Protein AF-A0A937NC87-F1 (afdb_monomer_lite)

Secondary structure (DSSP, 8-state):
-------------------------------------------PPEEEEB--TTSS-BTT-GGGB--SSSSS------TTEEEEE--S-TT---EEEE-SSEEEESEEEEEEEEEESSSEEEE-S-EEEEEEEEESSEEESSS-EEEEEEEEEE-BTTB-EEEESSSEEEE-TT-EEEE-SSS-EEEES-EEEEPPPBTTBPPPEEEE-SSSEEEEETT-EEEESSEEEE--SS-EEEE-SSSSPPEEEESSEE-

Foldseek 3Di:
DDDDDDDDDDDDDDDDDDDDDDPPDPPPPPPPPPPPPPPPPPPDAFAKEFPCQVVDQELPPQRRIDPRPPPPGRDRAAQRHAYEYDPPDLVDADEREDAAEEHHHAEYEAAHEYECQAHEYEYAAEYEHQHYEQEQYEYEYAYAYEHEAEYEAAYDVPGHREYYYQYEYEDDQQHEYEAAEEEEHEYENYEYEQACHDDPRHTYEYEHPYQYEYEYYAAYEYEYLHEYEHPDPRYYYDHPPDHDDYDYYYNYHYD

Structure (mmCIF, N/CA/C/O backbone):
data_AF-A0A937NC87-F1
#
_entry.id   AF-A0A937NC87-F1
#
loop_
_atom_site.group_PDB
_atom_site.id
_atom_site.type_symbol
_atom_site.label_atom_id
_atom_site.label_alt_id
_atom_site.label_comp_id
_atom_site.label_asym_id
_atom_site.label_entity_id
_atom_site.label_seq_id
_atom_site.pdbx_PDB_ins_code
_atom_site.Cartn_x
_atom_site.Cartn_y
_atom_site.Cartn_z
_atom_site.occupancy
_atom_site.B_iso_or_equiv
_atom_site.auth_seq_id
_atom_site.auth_comp_id
_atom_site.auth_asym_id
_atom_site.auth_atom_id
_atom_site.pdbx_PDB_model_num
ATOM 1 N N . MET A 1 1 ? 54.678 -9.476 -102.655 1.00 37.75 1 MET A N 1
ATOM 2 C CA . MET A 1 1 ? 55.782 -10.090 -101.889 1.00 37.75 1 MET A CA 1
ATOM 3 C C . MET A 1 1 ? 55.176 -10.814 -100.701 1.00 37.75 1 MET A C 1
ATOM 5 O O . MET A 1 1 ? 54.472 -10.148 -99.963 1.00 37.75 1 MET A O 1
ATOM 9 N N . SER A 1 2 ? 55.424 -12.130 -100.612 1.00 34.78 2 SER A N 1
ATOM 10 C CA . SER A 1 2 ? 55.320 -13.052 -99.455 1.00 34.78 2 SER A CA 1
ATOM 11 C C . SER A 1 2 ? 54.071 -13.032 -98.555 1.00 34.78 2 SER A C 1
ATOM 13 O O . SER A 1 2 ? 53.656 -11.988 -98.094 1.00 34.78 2 SER A O 1
ATOM 15 N N . ALA A 1 3 ? 53.468 -14.143 -98.131 1.00 33.56 3 ALA A N 1
ATOM 16 C CA . ALA A 1 3 ? 53.626 -15.570 -98.401 1.00 33.56 3 ALA A CA 1
ATOM 17 C C . ALA A 1 3 ? 52.353 -16.285 -97.876 1.00 33.56 3 ALA A C 1
ATOM 19 O O . ALA A 1 3 ? 51.752 -15.859 -96.894 1.00 33.56 3 ALA A O 1
ATOM 20 N N . MET A 1 4 ? 51.956 -17.353 -98.573 1.00 34.47 4 MET A N 1
ATOM 21 C CA . MET A 1 4 ? 50.936 -18.378 -98.244 1.00 34.47 4 MET A CA 1
ATOM 22 C C . MET A 1 4 ? 51.310 -19.182 -96.960 1.00 34.47 4 MET A C 1
ATOM 24 O O . MET A 1 4 ? 52.437 -18.964 -96.516 1.00 34.47 4 MET A O 1
ATOM 28 N N . PRO A 1 5 ? 50.531 -20.159 -96.393 1.00 45.41 5 PRO A N 1
ATOM 29 C CA . PRO A 1 5 ? 49.520 -21.034 -97.040 1.00 45.41 5 PRO A CA 1
ATOM 30 C C . PRO A 1 5 ? 48.300 -21.505 -96.173 1.00 45.41 5 PRO A C 1
ATOM 32 O O . PRO A 1 5 ? 48.280 -21.331 -94.965 1.00 45.41 5 PRO A O 1
ATOM 35 N N . ARG A 1 6 ? 4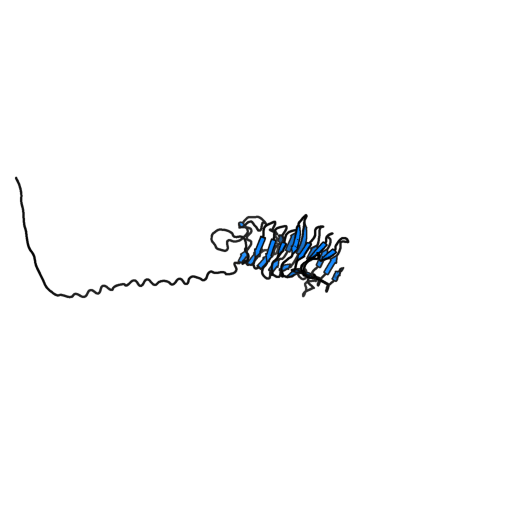7.167 -21.897 -96.801 1.00 33.62 6 ARG A N 1
ATOM 36 C CA . ARG A 1 6 ? 46.584 -23.274 -96.964 1.00 33.62 6 ARG A CA 1
ATOM 37 C C . ARG A 1 6 ? 46.133 -23.969 -95.650 1.00 33.62 6 ARG A C 1
ATOM 39 O O . ARG A 1 6 ? 46.779 -23.810 -94.636 1.00 33.62 6 ARG A O 1
ATOM 46 N N . LEU A 1 7 ? 45.094 -24.806 -95.562 1.00 32.84 7 LEU A N 1
ATOM 47 C CA . LEU A 1 7 ? 44.346 -25.612 -96.533 1.00 32.84 7 LEU A CA 1
ATOM 48 C C . LEU A 1 7 ? 42.994 -26.039 -95.897 1.00 32.84 7 LEU A C 1
ATOM 50 O O . LEU A 1 7 ? 42.922 -26.283 -94.696 1.00 32.84 7 LEU A O 1
ATOM 54 N N . ASN A 1 8 ? 41.965 -26.187 -96.736 1.00 32.19 8 ASN A N 1
ATOM 55 C CA . ASN A 1 8 ? 40.682 -26.875 -96.493 1.00 32.19 8 ASN A CA 1
ATOM 56 C C . ASN A 1 8 ? 40.914 -28.376 -96.119 1.00 32.19 8 ASN A C 1
ATOM 58 O O . ASN A 1 8 ? 42.025 -28.862 -96.285 1.00 32.19 8 ASN A O 1
ATOM 62 N N . HIS A 1 9 ? 39.985 -29.248 -95.703 1.00 32.12 9 HIS A N 1
ATOM 63 C CA . HIS A 1 9 ? 38.536 -29.368 -95.883 1.00 32.12 9 HIS A CA 1
ATOM 64 C C . HIS A 1 9 ? 38.040 -30.637 -95.121 1.00 32.12 9 HIS A C 1
ATOM 66 O O . HIS A 1 9 ? 38.792 -31.594 -94.977 1.00 32.12 9 HIS A O 1
ATOM 72 N N . TRP A 1 10 ? 36.737 -30.673 -94.807 1.00 32.31 10 TRP A N 1
ATOM 73 C CA . TRP A 1 10 ? 35.795 -31.813 -94.960 1.00 32.31 10 TRP A CA 1
ATOM 74 C C . TRP A 1 10 ? 35.739 -33.043 -94.009 1.00 32.31 10 TRP A C 1
ATOM 76 O O . TRP A 1 10 ? 36.429 -34.039 -94.172 1.00 32.31 10 TRP A O 1
ATOM 86 N N . LEU A 1 11 ? 34.732 -32.982 -93.121 1.00 33.03 11 LEU A N 1
ATOM 87 C CA . LEU A 1 11 ? 33.551 -33.864 -92.933 1.00 33.03 11 LEU A CA 1
ATOM 88 C C . LEU A 1 11 ? 33.625 -35.402 -92.705 1.00 33.03 11 LEU A C 1
ATOM 90 O O . LEU A 1 11 ? 34.093 -36.188 -93.515 1.00 33.03 11 LEU A O 1
ATOM 94 N N . LYS A 1 12 ? 32.791 -35.766 -91.707 1.00 32.22 12 LYS A N 1
ATOM 95 C CA . LYS A 1 12 ? 31.810 -36.880 -91.624 1.00 32.22 12 LYS A CA 1
ATOM 96 C C . LYS A 1 12 ? 32.279 -38.297 -91.231 1.00 32.22 12 LYS A C 1
ATOM 98 O O . LYS A 1 12 ? 32.553 -39.145 -92.063 1.00 32.22 12 LYS A O 1
ATOM 103 N N . SER A 1 13 ? 31.939 -38.631 -89.980 1.00 34.09 13 SER A N 1
ATOM 104 C CA . SER A 1 13 ? 30.780 -39.481 -89.616 1.00 34.09 13 SER A CA 1
ATOM 105 C C . SER A 1 13 ? 31.040 -40.791 -88.852 1.00 34.09 13 SER A C 1
ATOM 107 O O . SER A 1 13 ? 31.841 -41.628 -89.229 1.00 34.09 13 SER A O 1
ATOM 109 N N . ARG A 1 14 ? 30.187 -40.949 -87.827 1.00 35.22 14 ARG A N 1
ATOM 110 C CA . ARG A 1 14 ? 29.471 -42.152 -87.358 1.00 35.22 14 ARG A CA 1
ATOM 111 C C . ARG A 1 14 ? 30.239 -43.383 -86.830 1.00 35.22 14 ARG A C 1
ATOM 113 O O . ARG A 1 14 ? 30.785 -44.176 -87.577 1.00 35.22 14 ARG A O 1
ATOM 120 N N . ARG A 1 15 ? 29.876 -43.655 -85.564 1.00 34.25 15 ARG A N 1
ATOM 121 C CA . ARG A 1 15 ? 29.433 -44.929 -84.945 1.00 34.25 15 ARG A CA 1
ATOM 122 C C . ARG A 1 15 ? 30.429 -45.709 -84.066 1.00 34.25 15 ARG A C 1
ATOM 124 O O . ARG A 1 15 ? 31.263 -46.460 -84.531 1.00 34.25 15 ARG A O 1
ATOM 131 N N . GLN A 1 16 ? 30.064 -45.675 -82.778 1.00 33.97 16 GLN A N 1
ATOM 132 C CA . GLN A 1 16 ? 29.765 -46.815 -81.898 1.00 33.97 16 GLN A CA 1
ATOM 133 C C . GLN A 1 16 ? 30.866 -47.439 -81.022 1.00 33.97 16 GLN A C 1
ATOM 135 O O . GLN A 1 16 ? 31.750 -48.145 -81.477 1.00 33.97 16 GLN A O 1
ATOM 140 N N . ARG A 1 17 ? 30.551 -47.347 -79.717 1.00 34.12 17 ARG A N 1
ATOM 141 C CA . ARG A 1 17 ? 30.770 -48.313 -78.628 1.00 34.12 17 ARG A CA 1
ATOM 142 C C . ARG A 1 17 ? 32.199 -48.433 -78.101 1.00 34.12 17 ARG A C 1
ATOM 144 O O . ARG A 1 17 ? 33.004 -49.182 -78.632 1.00 34.12 17 ARG A O 1
ATOM 151 N N . ARG A 1 18 ? 32.394 -47.898 -76.895 1.00 36.31 18 ARG A N 1
ATOM 152 C CA . ARG A 1 18 ? 32.729 -48.708 -75.714 1.00 36.31 18 ARG A CA 1
ATOM 153 C C . ARG A 1 18 ? 32.279 -47.963 -74.463 1.00 36.31 18 ARG A C 1
ATOM 155 O O . ARG A 1 18 ? 32.545 -46.780 -74.293 1.00 36.31 18 ARG A O 1
ATOM 162 N N . ALA A 1 19 ? 31.468 -48.659 -73.681 1.00 36.53 19 ALA A N 1
ATOM 163 C CA . ALA A 1 19 ? 30.960 -48.209 -72.407 1.00 36.53 19 ALA A CA 1
ATOM 164 C C . ALA A 1 19 ? 32.067 -48.391 -71.374 1.00 36.53 19 ALA A C 1
ATOM 166 O O . ALA A 1 19 ? 32.461 -49.528 -71.140 1.00 36.53 19 ALA A O 1
ATOM 167 N N . ASP A 1 20 ? 32.506 -47.307 -70.740 1.00 39.88 20 ASP A N 1
ATOM 168 C CA . ASP A 1 20 ? 33.245 -47.404 -69.490 1.00 39.88 20 ASP A CA 1
ATOM 169 C C . ASP A 1 20 ? 32.484 -46.690 -68.382 1.00 39.88 20 ASP A C 1
ATOM 171 O O . ASP A 1 20 ? 32.268 -45.478 -68.355 1.00 39.88 20 ASP A O 1
ATOM 175 N N . ARG A 1 21 ? 32.013 -47.545 -67.478 1.00 45.81 21 ARG A N 1
ATOM 176 C CA . ARG A 1 21 ? 31.351 -47.240 -66.224 1.00 45.81 21 ARG A CA 1
ATOM 177 C C . ARG A 1 21 ? 32.272 -46.372 -65.370 1.00 45.81 21 ARG A C 1
ATOM 179 O O . ARG A 1 21 ? 33.143 -46.888 -64.677 1.00 45.81 21 ARG A O 1
ATOM 186 N N . ARG A 1 22 ? 31.993 -45.074 -65.297 1.00 41.84 22 ARG A N 1
ATOM 187 C CA . ARG A 1 22 ? 32.378 -44.265 -64.138 1.00 41.84 22 ARG A CA 1
ATOM 188 C C . ARG A 1 22 ? 31.113 -43.722 -63.493 1.00 41.84 22 ARG A C 1
ATOM 190 O O . ARG A 1 22 ? 30.532 -42.740 -63.934 1.00 41.84 22 ARG A O 1
ATOM 197 N N . ARG A 1 23 ? 30.665 -44.441 -62.459 1.00 43.50 23 ARG A N 1
ATOM 198 C CA . ARG A 1 23 ? 29.645 -44.006 -61.499 1.00 43.50 23 ARG A CA 1
ATOM 199 C C . ARG A 1 23 ? 30.118 -42.702 -60.848 1.00 43.50 23 ARG A C 1
ATOM 201 O O . ARG A 1 23 ? 30.782 -42.740 -59.816 1.00 43.50 23 ARG A O 1
ATOM 208 N N . MET A 1 24 ? 29.777 -41.558 -61.429 1.00 37.50 24 MET A N 1
ATOM 209 C CA . MET A 1 24 ? 29.697 -40.315 -60.670 1.00 37.50 24 MET A CA 1
ATOM 210 C C . MET A 1 24 ? 28.367 -40.353 -59.930 1.00 37.50 24 MET A C 1
ATOM 212 O O . MET A 1 24 ? 27.297 -40.208 -60.513 1.00 37.50 24 MET A O 1
ATOM 216 N N . ARG A 1 25 ? 28.458 -40.684 -58.640 1.00 39.31 25 ARG A N 1
ATOM 217 C CA . ARG A 1 25 ? 27.371 -40.543 -57.677 1.00 39.31 25 ARG A CA 1
ATOM 218 C C . ARG A 1 25 ? 26.850 -39.110 -57.768 1.00 39.31 25 ARG A C 1
ATOM 220 O O . ARG A 1 25 ? 27.569 -38.184 -57.410 1.00 39.31 25 ARG A O 1
ATOM 227 N N . GLU A 1 26 ? 25.608 -38.953 -58.210 1.00 41.88 26 GLU A N 1
ATOM 228 C CA . GLU A 1 26 ? 24.805 -37.774 -57.907 1.00 41.88 26 GLU A CA 1
ATOM 229 C C . GLU A 1 26 ? 24.736 -37.638 -56.383 1.00 41.88 26 GLU A C 1
ATOM 231 O O . GLU A 1 26 ? 23.950 -38.306 -55.707 1.00 41.88 26 GLU A O 1
ATOM 236 N N . THR A 1 27 ? 25.566 -36.776 -55.810 1.00 41.34 27 THR A N 1
ATOM 237 C CA . THR A 1 27 ? 25.317 -36.232 -54.481 1.00 41.34 27 THR A CA 1
ATOM 238 C C . THR A 1 27 ? 24.174 -35.236 -54.615 1.00 41.34 27 THR A C 1
ATOM 240 O O . THR A 1 27 ? 24.363 -34.024 -54.678 1.00 41.34 27 THR A O 1
ATOM 243 N N . ARG A 1 28 ? 22.946 -35.765 -54.666 1.00 46.16 28 ARG A N 1
ATOM 244 C CA . ARG A 1 28 ? 21.745 -34.998 -54.339 1.00 46.16 28 ARG A CA 1
ATOM 245 C C . ARG A 1 28 ? 21.930 -34.491 -52.914 1.00 46.16 28 ARG A C 1
ATOM 247 O O . ARG A 1 28 ? 21.712 -35.230 -51.955 1.00 46.16 28 ARG A O 1
ATOM 254 N N . SER A 1 29 ? 22.375 -33.244 -52.786 1.00 45.91 29 SER A N 1
ATOM 255 C CA . SER A 1 29 ? 22.325 -32.502 -51.535 1.00 45.91 29 SER A CA 1
ATOM 256 C C . SER A 1 29 ? 20.857 -32.409 -51.134 1.00 45.91 29 SER A C 1
ATOM 258 O O . SER A 1 29 ? 20.100 -31.564 -51.612 1.00 45.91 29 SER A O 1
ATOM 260 N N . ARG A 1 30 ? 20.420 -33.354 -50.298 1.00 50.75 30 ARG A N 1
ATOM 261 C CA . ARG A 1 30 ? 19.215 -33.200 -49.498 1.00 50.75 30 ARG A CA 1
ATOM 262 C C . ARG A 1 30 ? 19.503 -32.012 -48.590 1.00 50.75 30 ARG A C 1
ATOM 264 O O . ARG A 1 30 ? 20.115 -32.192 -47.541 1.00 50.75 30 ARG A O 1
ATOM 271 N N . ARG A 1 31 ? 19.079 -30.808 -48.990 1.00 52.03 31 ARG A N 1
ATOM 272 C CA . ARG A 1 31 ? 18.846 -29.724 -48.034 1.00 52.03 31 ARG A CA 1
ATOM 273 C C . ARG A 1 31 ? 17.839 -30.283 -47.037 1.00 52.03 31 ARG A C 1
ATOM 275 O O . ARG A 1 31 ? 16.643 -30.319 -47.316 1.00 52.03 31 ARG A O 1
ATOM 282 N N . ARG A 1 32 ? 18.339 -30.812 -45.918 1.00 48.41 32 ARG A N 1
ATOM 283 C CA . ARG A 1 32 ? 17.535 -30.990 -44.718 1.00 48.41 32 ARG A CA 1
ATOM 284 C C . ARG A 1 32 ? 17.044 -29.586 -44.413 1.00 48.41 32 ARG A C 1
ATOM 286 O O . ARG A 1 32 ? 17.838 -28.736 -44.032 1.00 48.41 32 ARG A O 1
ATOM 293 N N . ARG A 1 33 ? 15.771 -29.320 -44.700 1.00 50.47 33 ARG A N 1
ATOM 294 C CA . ARG A 1 33 ? 15.086 -28.221 -44.041 1.00 50.47 33 ARG A CA 1
ATOM 295 C C . ARG A 1 33 ? 15.125 -28.618 -42.574 1.00 50.47 33 ARG A C 1
ATOM 297 O O . ARG A 1 33 ? 14.427 -29.548 -42.182 1.00 50.47 33 ARG A O 1
ATOM 304 N N . THR A 1 34 ? 16.044 -28.030 -41.819 1.00 46.69 34 THR A N 1
ATOM 305 C CA . THR A 1 34 ? 15.836 -27.857 -40.392 1.00 46.69 34 THR A CA 1
ATOM 306 C C . THR A 1 34 ? 14.508 -27.129 -40.307 1.00 46.69 34 THR A C 1
ATOM 308 O O . THR A 1 34 ? 14.401 -25.963 -40.679 1.00 46.69 34 THR A O 1
ATOM 311 N N . LEU A 1 35 ? 13.460 -27.878 -39.976 1.00 54.78 35 LEU A N 1
ATOM 312 C CA . LEU A 1 35 ? 12.305 -27.292 -39.333 1.00 54.78 35 LEU A CA 1
ATOM 313 C C . LEU A 1 35 ? 12.894 -26.725 -38.047 1.00 54.78 35 LEU A C 1
ATOM 315 O O . LEU A 1 35 ? 13.151 -27.465 -37.104 1.00 54.78 35 LEU A O 1
ATOM 319 N N . PHE A 1 36 ? 13.268 -25.449 -38.083 1.00 53.72 36 PHE A N 1
ATOM 320 C CA . PHE A 1 36 ? 13.190 -24.672 -36.870 1.00 53.72 36 PHE A CA 1
ATOM 321 C C . PHE A 1 36 ? 11.713 -24.757 -36.525 1.00 53.72 36 PHE A C 1
ATOM 323 O O . PHE A 1 36 ? 10.869 -24.252 -37.266 1.00 53.72 36 PHE A O 1
ATOM 330 N N . GLU A 1 37 ? 11.403 -25.545 -35.504 1.00 52.03 37 GLU A N 1
ATOM 331 C CA . GLU A 1 37 ? 10.212 -25.277 -34.724 1.00 52.03 37 GLU A CA 1
ATOM 332 C C . GLU A 1 37 ? 10.318 -23.786 -34.418 1.00 52.03 37 GLU A C 1
ATOM 334 O O . GLU A 1 37 ? 11.329 -23.329 -33.875 1.00 52.03 37 GLU A O 1
ATOM 339 N N . GLN A 1 38 ? 9.385 -23.005 -34.958 1.00 61.31 38 GLN A N 1
ATOM 340 C CA . GLN A 1 38 ? 9.210 -21.649 -34.486 1.00 61.31 38 GLN A CA 1
ATOM 341 C C . GLN A 1 38 ? 8.918 -21.854 -33.007 1.00 61.31 38 GLN A C 1
ATOM 343 O O . GLN A 1 38 ? 7.884 -22.433 -32.678 1.00 61.31 38 GLN A O 1
ATOM 348 N N . LEU A 1 39 ? 9.905 -21.545 -32.159 1.00 52.97 39 LEU A N 1
ATOM 349 C CA . LEU A 1 39 ? 9.690 -21.445 -30.725 1.00 52.97 39 LEU A CA 1
ATOM 350 C C . LEU A 1 39 ? 8.410 -20.630 -30.597 1.00 52.97 39 LEU A C 1
ATOM 352 O O . LEU A 1 39 ? 8.315 -19.562 -31.206 1.00 52.97 39 LEU A O 1
ATOM 356 N N . GLU A 1 40 ? 7.405 -21.205 -29.944 1.00 52.97 40 GLU A N 1
ATOM 357 C CA . GLU A 1 40 ? 6.193 -20.476 -29.594 1.00 52.97 40 GLU A CA 1
ATOM 358 C C . GLU A 1 40 ? 6.622 -19.113 -29.041 1.00 52.97 40 GLU A C 1
ATOM 360 O O . GLU A 1 40 ? 7.642 -19.046 -28.341 1.00 52.97 40 GLU A O 1
ATOM 365 N N . ASP A 1 41 ? 5.908 -18.038 -29.394 1.00 51.88 41 ASP A N 1
ATOM 366 C CA . ASP A 1 41 ? 6.133 -16.754 -28.733 1.00 51.88 41 ASP A CA 1
ATOM 367 C C . ASP A 1 41 ? 6.061 -17.030 -27.234 1.00 51.88 41 ASP A C 1
ATOM 369 O O . ASP A 1 41 ? 5.029 -17.454 -26.708 1.00 51.88 41 ASP A O 1
ATOM 373 N N . ARG A 1 42 ? 7.200 -16.889 -26.557 1.00 49.66 42 ARG A N 1
ATOM 374 C CA . ARG A 1 42 ? 7.267 -17.019 -25.112 1.00 49.66 42 ARG A CA 1
ATOM 375 C C . ARG A 1 42 ? 6.567 -15.797 -24.545 1.00 49.66 42 ARG A C 1
ATOM 377 O O . ARG A 1 42 ? 7.218 -14.820 -24.218 1.00 49.66 42 ARG A O 1
ATOM 384 N N . THR A 1 43 ? 5.254 -15.866 -24.381 1.00 55.47 43 THR A N 1
ATOM 385 C CA . THR A 1 43 ? 4.539 -15.012 -23.428 1.00 55.47 43 THR A CA 1
ATOM 386 C C . THR A 1 43 ? 4.710 -15.605 -22.026 1.00 55.47 43 THR A C 1
ATOM 388 O O . THR A 1 43 ? 3.731 -15.922 -21.352 1.00 55.47 43 THR A O 1
ATOM 391 N N . LEU A 1 44 ? 5.953 -15.902 -21.633 1.00 55.09 44 LEU A N 1
ATOM 392 C CA . LEU A 1 44 ? 6.245 -16.255 -20.248 1.00 55.09 44 LEU A CA 1
ATOM 393 C C . LEU A 1 44 ? 6.202 -14.955 -19.450 1.00 55.09 44 LEU A C 1
ATOM 395 O O . LEU A 1 44 ? 6.726 -13.953 -19.929 1.00 55.09 44 LEU A O 1
ATOM 399 N N . LEU A 1 45 ? 5.579 -14.991 -18.271 1.00 62.00 45 LEU A N 1
ATOM 400 C CA . LEU A 1 45 ? 5.691 -13.926 -17.277 1.00 62.00 45 LEU A CA 1
ATOM 401 C C . LEU A 1 45 ? 7.183 -13.621 -17.093 1.00 62.00 45 LEU A C 1
ATOM 403 O O . LEU A 1 45 ? 7.976 -14.525 -16.799 1.00 62.00 45 LEU A O 1
ATOM 407 N N . ALA A 1 46 ? 7.571 -12.387 -17.395 1.00 74.38 46 ALA A N 1
ATOM 408 C CA . ALA A 1 46 ? 8.931 -11.915 -17.227 1.00 74.38 46 ALA A CA 1
ATOM 409 C C . ALA A 1 46 ? 9.105 -11.512 -15.762 1.00 74.38 46 ALA A C 1
ATOM 411 O O . ALA A 1 46 ? 8.294 -10.765 -15.224 1.00 74.38 46 ALA A O 1
ATOM 412 N N . ILE A 1 47 ? 10.153 -12.023 -15.113 1.00 88.19 47 ILE A N 1
ATOM 413 C CA . ILE A 1 47 ? 10.546 -11.521 -13.797 1.00 88.19 47 ILE A CA 1
ATOM 414 C C . ILE A 1 47 ? 11.414 -10.290 -14.041 1.00 88.19 47 ILE A C 1
ATOM 416 O O . ILE A 1 47 ? 12.526 -10.424 -14.556 1.00 88.19 47 ILE A O 1
ATOM 420 N N . VAL A 1 48 ? 10.909 -9.118 -13.670 1.00 93.12 48 VAL A N 1
ATOM 421 C CA . VAL A 1 48 ? 11.637 -7.846 -13.712 1.00 93.12 48 VAL A CA 1
ATOM 422 C C . VAL A 1 48 ? 12.092 -7.541 -12.291 1.00 93.12 48 VAL A C 1
ATOM 424 O O . VAL A 1 48 ? 11.296 -7.620 -11.358 1.00 93.12 48 VAL A O 1
ATOM 427 N N . TRP A 1 49 ? 13.364 -7.208 -12.084 1.00 93.31 49 TRP A N 1
ATOM 428 C CA . TRP A 1 49 ? 13.854 -6.883 -10.746 1.00 93.31 49 TRP A CA 1
ATOM 429 C C . TRP A 1 49 ? 14.676 -5.604 -10.713 1.00 93.31 49 TRP A C 1
ATOM 431 O O . TRP A 1 49 ? 15.291 -5.216 -11.707 1.00 93.31 49 TRP A O 1
ATOM 441 N N . TRP A 1 50 ? 14.623 -4.941 -9.562 1.00 95.00 50 TRP A N 1
ATOM 442 C CA . TRP A 1 50 ? 15.304 -3.678 -9.314 1.00 95.00 50 TRP A CA 1
ATOM 443 C C . TRP A 1 50 ? 16.802 -3.891 -9.100 1.00 95.00 50 TRP A C 1
ATOM 445 O O . TRP A 1 50 ? 17.202 -4.512 -8.115 1.00 95.00 50 TRP A O 1
ATOM 455 N N . ASP A 1 51 ? 17.636 -3.328 -9.968 1.00 92.50 51 ASP A N 1
ATOM 456 C CA . ASP A 1 51 ? 19.096 -3.392 -9.858 1.00 92.50 51 ASP A CA 1
ATOM 457 C C . ASP A 1 51 ? 19.735 -2.066 -9.405 1.00 92.50 51 ASP A C 1
ATOM 459 O O . ASP A 1 51 ? 20.914 -2.028 -9.039 1.00 92.50 51 ASP A O 1
ATOM 463 N N . GLY A 1 52 ? 18.957 -0.977 -9.395 1.00 93.31 52 GLY A N 1
ATOM 464 C CA . GLY A 1 52 ? 19.414 0.354 -9.004 1.00 93.31 52 GLY A CA 1
ATOM 465 C C . GLY A 1 52 ? 20.505 0.938 -9.910 1.00 93.31 52 GLY A C 1
ATOM 466 O O . GLY A 1 52 ? 21.248 1.822 -9.466 1.00 93.31 52 GLY A O 1
ATOM 467 N N . GLY A 1 53 ? 20.637 0.465 -11.153 1.00 92.50 53 GLY A N 1
ATOM 468 C CA . GLY A 1 53 ? 21.696 0.859 -12.085 1.00 92.50 53 GLY A CA 1
ATOM 469 C C . GLY A 1 53 ? 21.739 2.360 -12.412 1.00 92.50 53 GLY A C 1
ATOM 470 O O . GLY A 1 53 ? 22.817 2.894 -12.700 1.00 92.50 53 GLY A O 1
ATOM 471 N N . ALA A 1 54 ? 20.622 3.086 -12.277 1.00 94.50 54 ALA A N 1
ATOM 472 C CA . ALA A 1 54 ? 20.577 4.537 -12.465 1.00 94.50 54 ALA A CA 1
ATOM 473 C C . ALA A 1 54 ? 21.147 5.312 -11.262 1.00 94.50 54 ALA A C 1
ATOM 475 O O . ALA A 1 54 ? 21.458 6.502 -11.379 1.00 94.50 54 ALA A O 1
ATOM 476 N N . GLY A 1 55 ? 21.285 4.668 -10.097 1.00 94.38 55 GLY A N 1
ATOM 477 C CA . GLY A 1 55 ? 21.695 5.311 -8.847 1.00 94.38 55 GLY A CA 1
ATOM 478 C C . GLY A 1 55 ? 20.652 6.287 -8.293 1.00 94.38 55 GLY A C 1
ATOM 479 O O . GLY A 1 55 ? 20.993 7.195 -7.530 1.00 94.38 55 GLY A O 1
ATOM 480 N N . THR A 1 56 ? 19.392 6.131 -8.698 1.00 96.25 56 THR A N 1
ATOM 481 C CA . THR A 1 56 ? 18.257 6.922 -8.220 1.00 96.25 56 THR A CA 1
ATOM 482 C C . THR A 1 56 ? 17.256 6.018 -7.505 1.00 96.25 56 THR A C 1
ATOM 484 O O . THR A 1 56 ? 17.375 4.800 -7.502 1.00 96.25 56 THR A O 1
ATOM 487 N N . SER A 1 57 ? 16.250 6.633 -6.893 1.00 96.88 57 SER A N 1
ATOM 488 C CA . SER A 1 57 ? 15.129 5.942 -6.250 1.00 96.88 57 SER A CA 1
ATOM 489 C C . SER A 1 57 ? 13.849 6.032 -7.087 1.00 96.88 57 SER A C 1
ATOM 491 O O . SER A 1 57 ? 12.761 5.953 -6.532 1.00 96.88 57 SER A O 1
ATOM 493 N N . ASN A 1 58 ? 13.931 6.346 -8.380 1.00 97.44 58 ASN A N 1
ATOM 494 C CA . ASN A 1 58 ? 12.758 6.646 -9.203 1.00 97.44 58 ASN A CA 1
ATOM 495 C C . ASN A 1 58 ? 12.305 5.406 -9.984 1.00 97.44 58 ASN A C 1
ATOM 497 O O . ASN A 1 58 ? 13.108 4.846 -10.727 1.00 97.44 58 ASN A O 1
ATOM 501 N N . TRP A 1 59 ? 11.032 5.014 -9.854 1.00 97.75 59 TRP A N 1
ATOM 502 C CA . TRP A 1 59 ? 10.457 3.893 -10.613 1.00 97.75 59 TRP A CA 1
ATOM 503 C C . TRP A 1 59 ? 10.572 4.113 -12.125 1.00 97.75 59 TRP A C 1
ATOM 505 O O . TRP A 1 59 ? 10.891 3.186 -12.857 1.00 97.75 59 TRP A O 1
ATOM 515 N N . ASP A 1 60 ? 10.347 5.346 -12.588 1.00 97.00 60 ASP A N 1
ATOM 516 C CA . ASP A 1 60 ? 10.344 5.702 -14.014 1.00 97.00 60 ASP A CA 1
ATOM 517 C C . ASP A 1 60 ? 11.745 5.733 -14.664 1.00 97.00 60 ASP A C 1
ATOM 519 O O . ASP A 1 60 ? 11.856 5.911 -15.880 1.00 97.00 60 ASP A O 1
ATOM 523 N N . ASP A 1 61 ? 12.821 5.581 -13.886 1.00 96.50 61 ASP A N 1
ATOM 524 C CA . ASP A 1 61 ? 14.173 5.514 -14.438 1.00 96.50 61 ASP A CA 1
ATOM 525 C C . ASP A 1 61 ? 14.451 4.073 -14.878 1.00 96.50 61 ASP A C 1
ATOM 527 O O . ASP A 1 61 ? 14.795 3.225 -14.060 1.00 96.50 61 ASP A O 1
ATOM 531 N N . ALA A 1 62 ? 14.312 3.812 -16.182 1.00 95.19 62 ALA A N 1
ATOM 532 C CA . ALA A 1 62 ? 14.437 2.471 -16.760 1.00 95.19 62 ALA A CA 1
ATOM 533 C C . ALA A 1 62 ? 15.725 1.74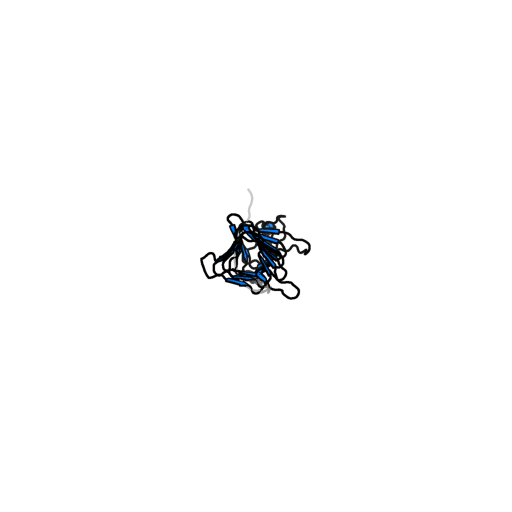4 -16.337 1.00 95.19 62 ALA A C 1
ATOM 535 O O . ALA A 1 62 ? 15.670 0.579 -15.986 1.00 95.19 62 ALA A O 1
ATOM 536 N N . ALA A 1 63 ? 16.846 2.465 -16.226 1.00 94.50 63 ALA A N 1
ATOM 537 C CA . ALA A 1 63 ? 18.135 1.914 -15.800 1.00 94.50 63 ALA A CA 1
ATOM 538 C C . ALA A 1 63 ? 18.208 1.452 -14.328 1.00 94.50 63 ALA A C 1
ATOM 540 O O . ALA A 1 63 ? 19.285 1.090 -13.875 1.00 94.50 63 ALA A O 1
ATOM 541 N N . ASN A 1 64 ? 17.125 1.538 -13.548 1.00 95.75 64 ASN A N 1
ATOM 542 C CA . ASN A 1 64 ? 17.019 0.881 -12.239 1.00 95.75 64 ASN A CA 1
ATOM 543 C C . ASN A 1 64 ? 16.429 -0.536 -12.320 1.00 95.75 64 ASN A C 1
ATOM 545 O O . ASN A 1 64 ? 16.291 -1.189 -11.283 1.00 95.75 64 ASN A O 1
ATOM 549 N N . TRP A 1 65 ? 16.029 -0.976 -13.508 1.00 94.69 65 TRP A N 1
ATOM 550 C CA . TRP A 1 65 ? 15.440 -2.279 -13.771 1.00 94.69 65 TRP A CA 1
ATOM 551 C C . TRP A 1 65 ? 16.365 -3.070 -14.673 1.00 94.69 65 TRP A C 1
ATOM 553 O O . TRP A 1 65 ? 17.063 -2.499 -15.502 1.00 94.69 65 TRP A O 1
ATOM 563 N N . ILE A 1 66 ? 16.349 -4.391 -14.543 1.00 91.06 66 ILE A N 1
ATOM 564 C CA . ILE A 1 66 ? 17.141 -5.212 -15.450 1.00 91.06 66 ILE A CA 1
ATOM 565 C C . ILE A 1 66 ? 16.626 -5.186 -16.890 1.00 91.06 66 ILE A C 1
ATOM 567 O O . ILE A 1 66 ? 15.425 -5.255 -17.142 1.00 91.06 66 ILE A O 1
ATOM 571 N N . ASP A 1 67 ? 17.560 -5.241 -17.833 1.00 86.12 67 ASP A N 1
ATOM 572 C CA . ASP A 1 67 ? 17.327 -5.724 -19.193 1.00 86.12 67 ASP A CA 1
ATOM 573 C C . ASP A 1 67 ? 16.864 -7.201 -19.170 1.00 86.12 67 ASP A C 1
ATOM 575 O O . ASP A 1 67 ? 17.651 -8.135 -18.953 1.00 86.12 67 ASP A O 1
ATOM 579 N N . VAL A 1 68 ? 15.557 -7.417 -19.353 1.00 82.00 68 VAL A N 1
ATOM 580 C CA . VAL A 1 68 ? 14.932 -8.749 -19.333 1.00 82.00 68 VAL A CA 1
ATOM 581 C C . VAL A 1 68 ? 15.033 -9.463 -20.684 1.00 82.00 68 VAL A C 1
ATOM 583 O O . VAL A 1 68 ? 15.089 -10.701 -20.720 1.00 82.00 68 VAL A O 1
ATOM 586 N N . ASP A 1 69 ? 15.040 -8.729 -21.798 1.00 78.62 69 ASP A N 1
ATOM 587 C CA . ASP A 1 69 ? 15.003 -9.308 -23.145 1.00 78.62 69 ASP A CA 1
ATOM 588 C C . ASP A 1 69 ? 16.403 -9.505 -23.766 1.00 78.62 69 ASP A C 1
ATOM 590 O O . ASP A 1 69 ? 16.567 -10.249 -24.746 1.00 78.62 69 ASP A O 1
ATOM 594 N N . GLY A 1 70 ? 17.428 -8.963 -23.109 1.00 75.94 70 GLY A N 1
ATOM 595 C CA . GLY A 1 70 ? 18.835 -9.059 -23.463 1.00 75.94 70 GLY A CA 1
ATOM 596 C C . GLY A 1 70 ? 19.203 -8.221 -24.684 1.00 75.94 70 GLY A C 1
ATOM 597 O O . GLY A 1 70 ? 20.199 -8.547 -25.351 1.00 75.94 70 GLY A O 1
ATOM 598 N N . ASP A 1 71 ? 18.398 -7.216 -25.036 1.00 80.50 71 ASP A N 1
ATOM 599 C CA . ASP A 1 71 ? 18.632 -6.342 -26.184 1.00 80.50 71 ASP A CA 1
ATOM 600 C C . ASP A 1 71 ? 19.661 -5.225 -25.902 1.00 80.50 71 ASP A C 1
ATOM 602 O O . ASP A 1 71 ? 20.171 -4.586 -26.837 1.00 80.50 71 ASP A O 1
ATOM 606 N N . GLY A 1 72 ? 20.069 -5.085 -24.638 1.00 78.06 72 GLY A N 1
ATOM 607 C CA . GLY A 1 72 ? 21.003 -4.085 -24.140 1.00 78.06 72 GLY A CA 1
ATOM 608 C C . GLY A 1 72 ? 20.340 -2.790 -23.670 1.00 78.06 72 GLY A C 1
ATOM 609 O O . GLY A 1 72 ? 21.063 -1.801 -23.491 1.00 78.06 72 GLY A O 1
ATOM 610 N N . LEU A 1 73 ? 19.016 -2.770 -23.518 1.00 81.81 73 LEU A N 1
ATOM 611 C CA . LEU A 1 73 ? 18.228 -1.680 -22.960 1.00 81.81 73 LEU A CA 1
ATOM 612 C C . LEU A 1 73 ? 17.480 -2.166 -21.717 1.00 81.81 73 LEU A C 1
ATOM 614 O O . LEU A 1 73 ? 16.862 -3.221 -21.704 1.00 81.81 73 LEU A O 1
ATOM 618 N N . ASP A 1 74 ? 17.529 -1.359 -20.665 1.00 84.75 74 ASP A N 1
ATOM 619 C CA . ASP A 1 74 ? 16.735 -1.606 -19.471 1.00 84.75 74 ASP A CA 1
ATOM 620 C C . ASP A 1 74 ? 15.279 -1.181 -19.722 1.00 84.75 74 ASP A C 1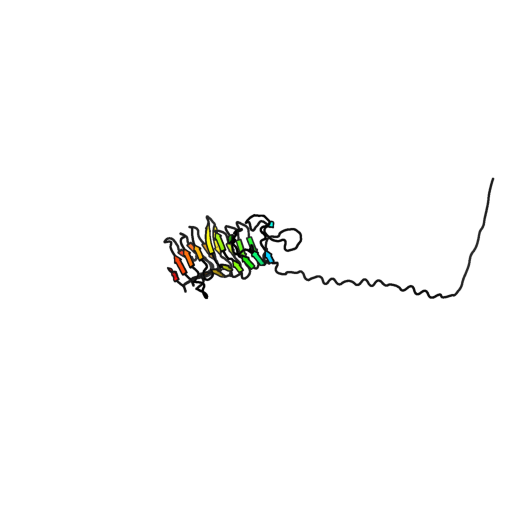
ATOM 622 O O . ASP A 1 74 ? 15.033 -0.097 -20.270 1.00 84.75 74 ASP A O 1
ATOM 626 N N . ASP A 1 75 ? 14.324 -2.015 -19.306 1.00 85.56 75 ASP A N 1
ATOM 627 C CA . ASP A 1 75 ? 12.892 -1.819 -19.542 1.00 85.56 75 ASP A CA 1
ATOM 628 C C . ASP A 1 75 ? 12.121 -1.584 -18.239 1.00 85.56 75 ASP A C 1
ATOM 630 O O . ASP A 1 75 ? 12.357 -2.213 -17.208 1.00 85.56 75 ASP A O 1
ATOM 634 N N . LEU A 1 76 ? 11.140 -0.679 -18.298 1.00 93.50 76 LEU A N 1
ATOM 635 C CA . LEU A 1 76 ? 10.204 -0.481 -17.193 1.00 93.50 76 LEU A CA 1
ATOM 636 C C . LEU A 1 76 ? 9.255 -1.682 -17.069 1.00 93.50 76 LEU A C 1
ATOM 638 O O . LEU A 1 76 ? 8.768 -2.159 -18.098 1.00 93.50 76 LEU A O 1
ATOM 642 N N . PRO A 1 77 ? 8.886 -2.091 -15.841 1.00 95.12 77 PRO A N 1
ATOM 643 C CA . PRO A 1 77 ? 7.863 -3.106 -15.646 1.00 95.12 77 PRO A CA 1
ATOM 644 C C . PRO A 1 77 ? 6.528 -2.744 -16.308 1.00 95.12 77 PRO A C 1
ATOM 646 O O . PRO A 1 77 ? 6.058 -1.602 -16.236 1.00 95.12 77 PRO A O 1
ATOM 649 N N . GLY A 1 78 ? 5.890 -3.745 -16.902 1.00 93.00 78 GLY A N 1
ATOM 650 C CA . GLY A 1 78 ? 4.568 -3.690 -17.503 1.00 93.00 78 GLY A CA 1
ATOM 651 C C . GLY A 1 78 ? 3.582 -4.700 -16.909 1.00 93.00 78 GLY A C 1
ATOM 652 O O . GLY A 1 78 ? 3.889 -5.509 -16.039 1.00 93.00 78 GLY A O 1
ATOM 653 N N . LEU A 1 79 ? 2.349 -4.665 -17.427 1.00 92.62 79 LEU A N 1
ATOM 654 C CA . LEU A 1 79 ? 1.178 -5.364 -16.866 1.00 92.62 79 LEU A CA 1
ATOM 655 C C . LEU A 1 79 ? 1.311 -6.891 -16.741 1.00 92.62 79 LEU A C 1
ATOM 657 O O . LEU A 1 79 ? 0.516 -7.502 -16.036 1.00 92.62 79 LEU A O 1
ATOM 661 N N . ASN A 1 80 ? 2.255 -7.505 -17.454 1.00 92.31 80 ASN A N 1
ATOM 662 C CA . ASN A 1 80 ? 2.466 -8.955 -17.447 1.00 92.31 80 ASN A CA 1
ATOM 663 C C . ASN A 1 80 ? 3.717 -9.364 -16.659 1.00 92.31 80 ASN A C 1
ATOM 665 O O . ASN A 1 80 ? 4.088 -10.536 -16.697 1.00 92.31 80 ASN A O 1
ATOM 669 N N . ASP A 1 81 ? 4.372 -8.415 -15.998 1.00 94.38 81 ASP A N 1
ATOM 670 C CA . ASP A 1 81 ? 5.654 -8.656 -15.358 1.00 94.38 81 ASP A CA 1
ATOM 671 C C . ASP A 1 81 ? 5.476 -8.942 -13.871 1.00 94.38 81 ASP A C 1
ATOM 673 O O . ASP A 1 81 ? 4.695 -8.286 -13.174 1.00 94.38 81 ASP A O 1
ATOM 677 N N . ASP A 1 82 ? 6.221 -9.933 -13.397 1.00 95.69 82 ASP A N 1
ATOM 678 C CA . ASP A 1 82 ? 6.381 -10.224 -11.981 1.00 95.69 82 ASP A CA 1
ATOM 679 C C . ASP A 1 82 ? 7.549 -9.386 -11.461 1.00 95.69 82 ASP A C 1
ATOM 681 O O . ASP A 1 82 ? 8.698 -9.588 -11.862 1.00 95.69 82 ASP A O 1
ATOM 685 N N . VAL A 1 83 ? 7.258 -8.413 -10.601 1.00 97.12 83 VAL A N 1
ATOM 686 C CA . VAL A 1 83 ? 8.242 -7.424 -10.158 1.00 97.12 83 VAL A CA 1
ATOM 687 C C . VAL A 1 83 ? 8.839 -7.806 -8.815 1.00 97.12 83 VAL A C 1
ATOM 689 O O . VAL A 1 83 ? 8.105 -8.039 -7.858 1.00 97.12 83 VAL A O 1
ATOM 692 N N . ILE A 1 84 ? 10.168 -7.796 -8.720 1.00 96.56 84 ILE A N 1
ATOM 693 C CA . ILE A 1 84 ? 10.903 -7.994 -7.466 1.00 96.56 84 ILE A CA 1
ATOM 694 C C . ILE A 1 84 ? 11.721 -6.742 -7.140 1.00 96.56 84 ILE A C 1
ATOM 696 O O . ILE A 1 84 ? 12.557 -6.303 -7.928 1.00 96.56 84 ILE A O 1
ATOM 700 N N . ILE A 1 85 ? 11.528 -6.180 -5.951 1.00 97.06 85 ILE A N 1
ATOM 701 C CA . ILE A 1 85 ? 12.336 -5.072 -5.427 1.00 97.06 85 ILE A CA 1
ATOM 702 C C . ILE A 1 85 ? 12.998 -5.563 -4.147 1.00 97.06 85 ILE A C 1
ATOM 704 O O . ILE A 1 85 ? 12.338 -5.692 -3.119 1.00 97.06 85 ILE A O 1
ATOM 708 N N . ASN A 1 86 ? 14.282 -5.897 -4.227 1.00 94.31 86 ASN A N 1
ATOM 709 C CA . ASN A 1 86 ? 15.029 -6.488 -3.121 1.00 94.31 86 ASN A CA 1
ATOM 710 C C . ASN A 1 86 ? 16.533 -6.285 -3.356 1.00 94.31 86 ASN A C 1
ATOM 712 O O . ASN A 1 86 ? 17.037 -6.710 -4.397 1.00 94.31 86 ASN A O 1
ATOM 716 N N . ASP A 1 87 ? 17.252 -5.670 -2.414 1.00 86.69 87 ASP A N 1
ATOM 717 C CA . ASP A 1 87 ? 18.717 -5.540 -2.503 1.00 86.69 87 ASP A CA 1
ATOM 718 C C . ASP A 1 87 ? 19.484 -6.812 -2.073 1.00 86.69 87 ASP A C 1
ATOM 720 O O . ASP A 1 87 ? 20.698 -6.924 -2.277 1.00 86.69 87 ASP A O 1
ATOM 724 N N . GLY A 1 88 ? 18.780 -7.800 -1.516 1.00 84.94 88 GLY A N 1
ATOM 725 C CA . GLY A 1 88 ? 19.325 -9.061 -1.024 1.00 84.94 88 GLY A CA 1
ATOM 726 C C . GLY A 1 88 ? 20.007 -8.973 0.347 1.00 84.94 88 GLY A C 1
ATOM 727 O O . GLY A 1 88 ? 20.529 -9.991 0.817 1.00 84.94 88 GLY A O 1
ATOM 728 N N . ASP A 1 89 ? 20.005 -7.810 1.003 1.00 85.69 89 ASP A N 1
ATOM 729 C CA . ASP A 1 89 ? 20.551 -7.583 2.340 1.00 85.69 89 ASP A CA 1
ATOM 730 C C . ASP A 1 89 ? 19.448 -7.163 3.318 1.00 85.69 89 ASP A C 1
ATOM 732 O O . ASP A 1 89 ? 19.052 -6.011 3.433 1.00 85.69 89 ASP A O 1
ATOM 736 N N . ALA A 1 90 ? 19.034 -8.117 4.152 1.00 80.81 90 ALA A N 1
ATOM 737 C CA . ALA A 1 90 ? 18.000 -7.918 5.167 1.00 80.81 90 ALA A CA 1
ATOM 738 C C . ALA A 1 90 ? 18.328 -6.858 6.249 1.00 80.8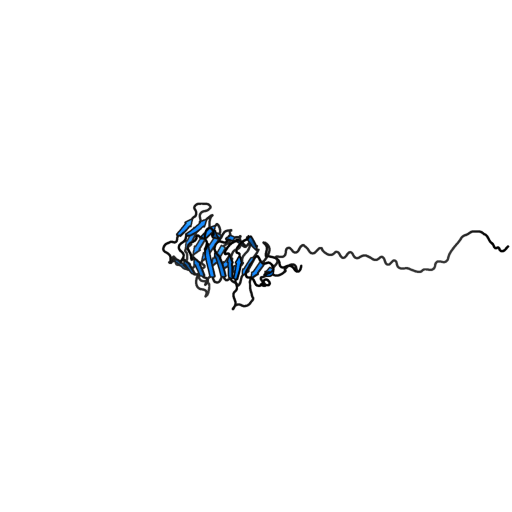1 90 ALA A C 1
ATOM 740 O O . ALA A 1 90 ? 17.528 -6.657 7.162 1.00 80.81 90 ALA A O 1
ATOM 741 N N . ASN A 1 91 ? 19.513 -6.237 6.224 1.00 82.81 91 ASN A N 1
ATOM 742 C CA . ASN A 1 91 ? 19.909 -5.181 7.161 1.00 82.81 91 ASN A CA 1
ATOM 743 C C . ASN A 1 91 ? 19.909 -3.784 6.536 1.00 82.81 91 ASN A C 1
ATOM 745 O O . ASN A 1 91 ? 20.147 -2.803 7.251 1.00 82.81 91 ASN A O 1
ATOM 749 N N . THR A 1 92 ? 19.683 -3.684 5.232 1.00 86.69 92 THR A N 1
ATOM 750 C CA . THR A 1 92 ? 19.519 -2.418 4.532 1.00 86.69 92 THR A CA 1
ATOM 751 C C . THR A 1 92 ? 18.078 -2.262 4.087 1.00 86.69 92 THR A C 1
ATOM 753 O O . THR A 1 92 ? 17.307 -3.210 4.039 1.00 86.69 92 THR A O 1
ATOM 756 N N . THR A 1 93 ? 17.683 -1.004 3.915 1.00 87.75 93 THR A N 1
ATOM 757 C CA . THR A 1 93 ? 16.414 -0.664 3.284 1.00 87.75 93 THR A CA 1
ATOM 758 C C . THR A 1 93 ? 16.657 0.498 2.342 1.00 87.75 93 THR A C 1
ATOM 760 O O . THR A 1 93 ? 17.439 1.410 2.655 1.00 87.75 93 THR A O 1
ATOM 763 N N . PHE A 1 94 ? 15.983 0.494 1.201 1.00 94.81 94 PHE A N 1
ATOM 764 C CA . PHE A 1 94 ? 15.908 1.654 0.322 1.00 94.81 94 PHE A CA 1
ATOM 765 C C . PHE A 1 94 ? 14.465 1.961 -0.071 1.00 94.81 94 PHE A C 1
ATOM 767 O O . PHE A 1 94 ? 13.523 1.247 0.267 1.00 94.81 94 PHE A O 1
ATOM 774 N N . THR A 1 95 ? 14.280 3.099 -0.736 1.00 97.38 95 THR A N 1
ATOM 775 C CA . THR A 1 95 ? 12.965 3.544 -1.193 1.00 97.38 95 THR A CA 1
ATOM 776 C C . THR A 1 95 ? 12.914 3.552 -2.711 1.00 97.38 95 THR A C 1
ATOM 778 O O . THR A 1 95 ? 13.807 4.114 -3.348 1.00 97.38 95 THR A O 1
ATOM 781 N N . VAL A 1 96 ? 11.841 2.999 -3.271 1.00 98.31 96 VAL A N 1
ATOM 782 C CA . VAL A 1 96 ? 11.432 3.186 -4.666 1.00 98.31 96 VAL A CA 1
ATOM 783 C C . VAL A 1 96 ? 10.242 4.137 -4.701 1.00 98.31 96 VAL A C 1
ATOM 785 O O . VAL A 1 96 ? 9.251 3.940 -4.002 1.00 98.31 96 VAL A O 1
ATOM 788 N N . ASN A 1 97 ? 10.337 5.190 -5.508 1.00 98.50 97 ASN A N 1
ATOM 789 C CA . ASN A 1 97 ? 9.355 6.263 -5.576 1.00 98.50 97 ASN A CA 1
ATOM 790 C C . ASN A 1 97 ? 8.517 6.162 -6.849 1.00 98.50 97 ASN A C 1
ATOM 792 O O . ASN A 1 97 ? 9.051 6.185 -7.958 1.00 98.50 97 ASN A O 1
ATOM 796 N N . ILE A 1 98 ? 7.201 6.193 -6.670 1.00 98.50 98 ILE A N 1
ATOM 797 C CA . ILE A 1 98 ? 6.211 6.452 -7.711 1.00 98.50 98 ILE A CA 1
ATOM 798 C C . ILE A 1 98 ? 5.609 7.830 -7.423 1.00 98.50 98 ILE A C 1
ATOM 800 O O . ILE A 1 98 ? 4.798 8.012 -6.513 1.00 98.50 98 ILE A O 1
ATOM 804 N N . SER A 1 99 ? 6.034 8.836 -8.188 1.00 97.44 99 SER A N 1
ATOM 805 C CA . SER A 1 99 ? 5.599 10.233 -8.001 1.00 97.44 99 SER A CA 1
ATOM 806 C C . SER A 1 99 ? 4.605 10.717 -9.069 1.00 97.44 99 SER A C 1
ATOM 808 O O . SER A 1 99 ? 3.944 11.749 -8.897 1.00 97.44 99 SER A O 1
ATOM 810 N N . GLY A 1 100 ? 4.443 9.944 -10.144 1.00 96.38 100 GLY A N 1
ATOM 811 C CA . GLY A 1 100 ? 3.575 10.203 -11.289 1.00 96.38 100 GLY A CA 1
ATOM 812 C C . GLY A 1 100 ? 3.354 8.933 -12.117 1.00 96.38 100 GLY A C 1
ATOM 813 O O . GLY A 1 100 ? 3.765 7.850 -11.714 1.00 96.38 100 GLY A O 1
ATOM 814 N N . GLY A 1 101 ? 2.677 9.068 -13.258 1.00 97.38 101 GLY A N 1
ATOM 815 C CA . GLY A 1 101 ? 2.441 7.945 -14.173 1.00 97.38 101 GLY A CA 1
ATOM 816 C C . GLY A 1 101 ? 1.418 6.911 -13.685 1.00 97.38 101 GLY A C 1
ATOM 817 O O . GLY A 1 101 ? 0.766 7.072 -12.647 1.00 97.38 101 GLY A O 1
ATOM 818 N N . THR A 1 102 ? 1.263 5.858 -14.485 1.00 97.19 102 THR A N 1
ATOM 819 C CA . THR A 1 102 ? 0.440 4.684 -14.185 1.00 97.19 102 THR A CA 1
ATOM 820 C C . THR A 1 102 ? 1.259 3.445 -14.476 1.00 97.19 102 THR A C 1
ATOM 822 O O . THR A 1 102 ? 1.659 3.236 -15.619 1.00 97.19 102 THR A O 1
ATOM 825 N N . HIS A 1 103 ? 1.472 2.643 -13.439 1.00 98.12 103 HIS A N 1
ATOM 826 C CA . HIS A 1 103 ? 2.338 1.473 -13.453 1.00 98.12 103 HIS A CA 1
ATOM 827 C C . HIS A 1 103 ? 1.490 0.249 -13.176 1.00 98.12 103 HIS A C 1
ATOM 829 O O . HIS A 1 103 ? 0.913 0.138 -12.101 1.00 98.12 103 HIS A O 1
ATOM 835 N N . GLY A 1 104 ? 1.359 -0.630 -14.159 1.00 97.56 104 GLY A N 1
ATOM 836 C CA . GLY A 1 104 ? 0.644 -1.887 -13.996 1.00 97.56 104 GLY A CA 1
ATOM 837 C C . GLY A 1 104 ? 1.631 -3.038 -13.970 1.00 97.56 104 GLY A C 1
ATOM 838 O O . GLY A 1 104 ? 2.536 -3.042 -14.797 1.00 97.56 104 GLY A O 1
ATOM 839 N N . VAL A 1 105 ? 1.445 -3.985 -13.055 1.00 97.88 105 VAL A N 1
ATOM 840 C CA . VAL A 1 105 ? 2.298 -5.170 -12.875 1.00 97.88 105 VAL A CA 1
ATOM 841 C C . VAL A 1 105 ? 1.433 -6.408 -12.643 1.00 97.88 105 VAL A C 1
ATOM 843 O O . VAL A 1 105 ? 0.298 -6.292 -12.166 1.00 97.88 105 VAL A O 1
ATOM 846 N N . ASN A 1 106 ? 1.955 -7.595 -12.958 1.00 97.75 106 ASN A N 1
ATOM 847 C CA . ASN A 1 106 ? 1.268 -8.839 -12.627 1.00 97.75 106 ASN A CA 1
ATOM 848 C C . ASN A 1 106 ? 1.347 -9.095 -11.116 1.00 97.75 106 ASN A C 1
ATOM 850 O O . ASN A 1 106 ? 0.324 -9.082 -10.434 1.00 97.75 106 ASN A O 1
ATOM 854 N N . THR A 1 107 ? 2.563 -9.235 -10.586 1.00 98.12 107 THR A N 1
ATOM 855 C CA . THR A 1 107 ? 2.837 -9.334 -9.144 1.00 98.12 107 THR A CA 1
ATOM 856 C C . THR A 1 107 ? 3.887 -8.315 -8.718 1.00 98.12 107 THR A C 1
ATOM 858 O O . THR A 1 107 ? 4.647 -7.801 -9.540 1.00 98.12 107 THR A O 1
ATOM 861 N N . LEU A 1 108 ? 3.922 -8.011 -7.423 1.00 98.38 108 LEU A N 1
ATOM 862 C CA . LEU A 1 108 ? 4.917 -7.151 -6.800 1.00 98.38 108 LEU A CA 1
ATOM 863 C C . LEU A 1 108 ? 5.390 -7.778 -5.486 1.00 98.38 108 LEU A C 1
ATOM 865 O O . LEU A 1 108 ? 4.634 -7.839 -4.520 1.00 98.38 108 LEU A O 1
ATOM 869 N N . ASP A 1 109 ? 6.640 -8.226 -5.464 1.00 98.19 109 ASP A N 1
ATOM 870 C CA . ASP A 1 109 ? 7.353 -8.700 -4.280 1.00 98.19 109 ASP A CA 1
ATOM 871 C C . ASP A 1 109 ? 8.403 -7.651 -3.888 1.00 98.19 109 ASP A C 1
ATOM 873 O O . ASP A 1 109 ? 9.491 -7.575 -4.463 1.00 98.19 109 ASP A O 1
ATOM 877 N N . CYS A 1 110 ? 8.047 -6.764 -2.961 1.00 97.88 110 CYS A N 1
ATOM 878 C CA . CYS A 1 110 ? 8.898 -5.654 -2.538 1.00 97.88 110 CYS A CA 1
ATOM 879 C C . CYS A 1 110 ? 9.373 -5.874 -1.106 1.00 97.88 110 CYS A C 1
ATOM 881 O O . CYS A 1 110 ? 8.597 -5.756 -0.162 1.00 97.88 110 CYS A O 1
ATOM 883 N N . HIS A 1 111 ? 10.663 -6.140 -0.927 1.00 96.69 111 HIS A N 1
ATOM 884 C CA . HIS A 1 111 ? 11.268 -6.370 0.390 1.00 96.69 111 HIS A CA 1
ATOM 885 C C . HIS A 1 111 ? 11.732 -5.055 1.037 1.00 96.69 111 HIS A C 1
ATOM 887 O O . HIS A 1 111 ? 12.298 -5.054 2.125 1.00 96.69 111 HIS A O 1
ATOM 893 N N . GLU A 1 112 ? 11.414 -3.938 0.385 1.00 96.69 112 GLU A N 1
ATOM 894 C CA . GLU A 1 112 ? 11.916 -2.589 0.624 1.00 96.69 112 GLU A CA 1
ATOM 895 C C . GLU A 1 112 ? 10.764 -1.617 0.927 1.00 96.69 112 GLU A C 1
ATOM 897 O O . GLU A 1 112 ? 9.622 -2.022 1.183 1.00 96.69 112 GLU A O 1
ATOM 902 N N . GLN A 1 113 ? 11.037 -0.307 0.885 1.00 97.56 113 GLN A N 1
ATOM 903 C CA . GLN A 1 113 ? 9.990 0.709 0.933 1.00 97.56 113 GLN A CA 1
ATOM 904 C C . GLN A 1 113 ? 9.520 1.104 -0.474 1.00 97.56 113 GLN A C 1
ATOM 906 O O . GLN A 1 113 ? 10.295 1.610 -1.284 1.00 97.56 113 GLN A O 1
ATOM 911 N N . LEU A 1 114 ? 8.215 1.003 -0.725 1.00 98.62 114 LEU A N 1
ATOM 912 C CA . LEU A 1 114 ? 7.563 1.638 -1.871 1.00 98.62 114 LEU A CA 1
ATOM 913 C C . LEU A 1 114 ? 6.868 2.935 -1.426 1.00 98.62 114 LEU A C 1
ATOM 915 O O . LEU A 1 114 ? 6.002 2.908 -0.550 1.00 98.62 114 LEU A O 1
ATOM 919 N N . ASP A 1 115 ? 7.218 4.073 -2.027 1.00 98.62 115 ASP A N 1
ATOM 920 C CA . ASP A 1 115 ? 6.549 5.362 -1.809 1.00 98.62 115 ASP A CA 1
ATOM 921 C C . ASP A 1 115 ? 5.733 5.779 -3.037 1.00 98.62 115 ASP A C 1
ATOM 923 O O . ASP A 1 115 ? 6.252 6.291 -4.031 1.00 98.62 115 ASP A O 1
ATOM 927 N N . VAL A 1 116 ? 4.419 5.599 -2.944 1.00 98.56 116 VAL A N 1
ATOM 928 C CA . VAL A 1 116 ? 3.424 6.050 -3.918 1.00 98.56 116 VAL A CA 1
ATOM 929 C C . VAL A 1 116 ? 2.921 7.430 -3.493 1.00 98.56 116 VAL A C 1
ATOM 931 O O . VAL A 1 116 ? 1.796 7.624 -3.009 1.00 98.56 116 VAL A O 1
ATOM 934 N N . SER A 1 117 ? 3.803 8.415 -3.650 1.00 96.31 117 SER A N 1
ATOM 935 C CA . SER A 1 117 ? 3.547 9.817 -3.313 1.00 96.31 117 SER A CA 1
ATOM 936 C C . SER A 1 117 ? 2.753 10.553 -4.394 1.00 96.31 117 SER A C 1
ATOM 938 O O . SER A 1 117 ? 2.293 11.672 -4.171 1.00 96.31 117 SER A O 1
ATOM 940 N N . GLY A 1 118 ? 2.579 9.946 -5.567 1.00 92.56 118 GLY A N 1
ATOM 941 C CA . GLY A 1 118 ? 1.733 10.376 -6.675 1.00 92.56 118 GLY A CA 1
ATOM 942 C C . GLY A 1 118 ? 1.528 9.219 -7.653 1.00 92.56 118 GLY A C 1
ATOM 943 O O . GLY A 1 118 ? 1.819 8.078 -7.320 1.00 92.56 118 GLY A O 1
ATOM 944 N N . GLY A 1 119 ? 1.001 9.494 -8.847 1.00 96.81 119 GLY A N 1
ATOM 945 C CA . GLY A 1 119 ? 0.780 8.443 -9.846 1.00 96.81 119 GLY A CA 1
ATOM 946 C C . GLY A 1 119 ? -0.140 7.313 -9.370 1.00 96.81 119 GLY A C 1
ATOM 947 O O . GLY A 1 119 ? -1.020 7.517 -8.524 1.00 96.81 119 GLY A O 1
ATOM 948 N N . SER A 1 120 ? 0.056 6.130 -9.949 1.00 98.12 120 SER A N 1
ATOM 949 C CA . SER A 1 120 ? -0.705 4.922 -9.621 1.00 98.12 120 SER A CA 1
ATOM 950 C C . SER A 1 120 ? 0.117 3.650 -9.809 1.00 98.12 120 SER A C 1
ATOM 952 O O . SER A 1 120 ? 0.916 3.578 -10.741 1.00 98.12 120 SER A O 1
ATOM 954 N N . VAL A 1 121 ? -0.131 2.665 -8.945 1.00 98.62 121 VAL A N 1
ATOM 955 C CA . VAL A 1 121 ? 0.302 1.272 -9.092 1.00 98.62 121 VAL A CA 1
ATOM 956 C C . VAL A 1 121 ? -0.935 0.366 -9.172 1.00 98.62 121 VAL A C 1
ATOM 958 O O . VAL A 1 121 ? -1.828 0.444 -8.325 1.00 98.62 121 VAL A O 1
ATOM 961 N N . ASP A 1 122 ? -1.033 -0.450 -10.215 1.00 98.62 122 ASP A N 1
ATOM 962 C CA . ASP A 1 122 ? -2.094 -1.433 -10.454 1.00 98.62 122 ASP A CA 1
ATOM 963 C C . ASP A 1 122 ? -1.491 -2.838 -10.372 1.00 98.62 122 ASP A C 1
ATOM 965 O O . ASP A 1 122 ? -0.568 -3.162 -11.117 1.00 98.62 122 ASP A O 1
ATOM 969 N N . ILE A 1 123 ? -1.972 -3.633 -9.416 1.00 98.69 123 ILE A N 1
ATOM 970 C CA . ILE A 1 123 ? -1.449 -4.968 -9.120 1.00 98.69 123 ILE A CA 1
ATOM 971 C C . ILE A 1 123 ? -2.501 -6.004 -9.528 1.00 98.69 123 ILE A C 1
ATOM 973 O O . ILE A 1 123 ? -3.611 -6.020 -8.980 1.00 98.69 123 ILE A O 1
ATOM 977 N N . ALA A 1 124 ? -2.172 -6.870 -10.486 1.00 98.44 124 ALA A N 1
ATOM 978 C CA . ALA A 1 124 ? -3.135 -7.817 -11.044 1.00 98.44 124 ALA A CA 1
ATOM 979 C C . ALA A 1 124 ? -3.345 -9.073 -10.179 1.00 98.44 124 ALA A C 1
ATOM 981 O O . ALA A 1 124 ? -4.471 -9.569 -10.112 1.00 98.44 124 ALA A O 1
ATOM 982 N N . ASP A 1 125 ? -2.298 -9.562 -9.511 1.00 98.44 125 ASP A N 1
ATOM 983 C CA . ASP A 1 125 ? -2.288 -10.815 -8.750 1.00 98.44 125 ASP A CA 1
ATOM 984 C C . ASP A 1 125 ? -1.621 -10.644 -7.366 1.00 98.44 125 ASP A C 1
ATOM 986 O O . ASP A 1 125 ? -1.112 -9.582 -7.000 1.00 98.44 125 ASP A O 1
ATOM 990 N N . THR A 1 126 ? -1.696 -11.686 -6.545 1.00 98.69 126 THR A N 1
ATOM 991 C CA . THR A 1 126 ? -1.294 -11.692 -5.136 1.00 98.69 126 THR A CA 1
ATOM 992 C C . THR A 1 126 ? 0.151 -11.233 -4.956 1.00 98.69 126 THR A C 1
ATOM 994 O O . THR A 1 126 ? 1.062 -11.765 -5.584 1.00 98.69 126 THR A O 1
ATOM 997 N N . SER A 1 127 ? 0.347 -10.257 -4.074 1.00 98.81 127 SER A N 1
ATOM 998 C CA . SER A 1 127 ? 1.593 -9.509 -3.921 1.00 98.81 127 SER A CA 1
ATOM 999 C C . SER A 1 127 ? 1.910 -9.219 -2.453 1.00 98.81 127 SER A C 1
ATOM 1001 O O . SER A 1 127 ? 1.022 -9.221 -1.591 1.00 98.81 127 SER A O 1
ATOM 1003 N N . GLU A 1 128 ? 3.177 -8.933 -2.168 1.00 98.81 128 GLU A N 1
ATOM 1004 C CA . GLU A 1 128 ? 3.677 -8.640 -0.826 1.00 98.81 128 GLU A CA 1
ATOM 1005 C C . GLU A 1 128 ? 4.623 -7.432 -0.854 1.00 98.81 128 GLU A C 1
ATOM 1007 O O . GLU A 1 128 ? 5.459 -7.288 -1.742 1.00 98.81 128 GLU A O 1
ATOM 1012 N N . ILE A 1 129 ? 4.472 -6.530 0.116 1.00 98.69 129 ILE A N 1
ATOM 1013 C CA . ILE A 1 129 ? 5.345 -5.368 0.289 1.00 98.69 129 ILE A CA 1
ATOM 1014 C C . ILE A 1 129 ? 5.739 -5.264 1.764 1.00 98.69 129 ILE A C 1
ATOM 1016 O O . ILE A 1 129 ? 4.870 -5.245 2.632 1.00 98.69 129 ILE A O 1
ATOM 1020 N N . THR A 1 130 ? 7.026 -5.115 2.070 1.00 97.81 130 THR A N 1
ATOM 1021 C CA . THR A 1 130 ? 7.486 -4.879 3.445 1.00 97.81 130 THR A CA 1
ATOM 1022 C C . THR A 1 130 ? 6.933 -3.565 3.981 1.00 97.81 130 THR A C 1
ATOM 1024 O O . THR A 1 130 ? 6.208 -3.545 4.980 1.00 97.81 130 THR A O 1
ATOM 1027 N N . SER A 1 131 ? 7.236 -2.459 3.298 1.00 98.31 131 SER A N 1
ATOM 1028 C CA . SER A 1 131 ? 6.799 -1.125 3.702 1.00 98.31 131 SER A CA 1
ATOM 1029 C C . SER A 1 131 ? 6.169 -0.345 2.552 1.00 98.31 131 SER A C 1
ATOM 1031 O O . SER A 1 131 ? 6.777 -0.147 1.503 1.00 98.31 131 SER A O 1
ATOM 1033 N N . LEU A 1 132 ? 4.956 0.162 2.765 1.00 98.88 132 LEU A N 1
ATOM 1034 C CA . LEU A 1 132 ? 4.233 0.987 1.799 1.00 98.88 132 LEU A CA 1
ATOM 1035 C C . LEU A 1 132 ? 3.940 2.364 2.388 1.00 98.88 132 LEU A C 1
ATOM 1037 O O . LEU A 1 132 ? 3.327 2.490 3.446 1.00 98.88 132 LEU A O 1
ATOM 1041 N N . THR A 1 133 ? 4.296 3.414 1.658 1.00 98.69 133 THR A N 1
ATOM 1042 C CA . THR A 1 133 ? 3.738 4.754 1.850 1.00 98.69 133 THR A CA 1
ATOM 1043 C C . THR A 1 133 ? 2.830 5.072 0.672 1.00 98.69 133 THR A C 1
ATOM 1045 O O . THR A 1 133 ? 3.279 5.158 -0.462 1.00 98.69 133 THR A O 1
ATOM 1048 N N . LEU A 1 134 ? 1.538 5.255 0.927 1.00 98.69 134 LEU A N 1
ATOM 1049 C CA . LEU A 1 134 ? 0.564 5.711 -0.059 1.00 98.69 134 LEU A CA 1
ATOM 1050 C C . LEU A 1 134 ? 0.116 7.117 0.324 1.00 98.69 134 LEU A C 1
ATOM 1052 O O . LEU A 1 134 ? -0.742 7.285 1.197 1.00 98.69 134 LEU A O 1
ATOM 1056 N N . ARG A 1 135 ? 0.698 8.129 -0.328 1.00 96.31 135 ARG A N 1
ATOM 1057 C CA . ARG A 1 135 ? 0.484 9.541 0.004 1.00 96.31 135 ARG A CA 1
ATOM 1058 C C . ARG A 1 135 ? 0.058 10.359 -1.206 1.00 96.31 135 ARG A C 1
ATOM 1060 O O . ARG A 1 135 ? 0.863 11.022 -1.845 1.00 96.31 135 ARG A O 1
ATOM 1067 N N . GLY A 1 136 ? -1.242 10.384 -1.486 1.00 95.56 136 GLY A N 1
ATOM 1068 C CA . GLY A 1 136 ? -1.790 11.155 -2.609 1.00 95.56 136 GLY A CA 1
ATOM 1069 C C . GLY A 1 136 ? -1.603 10.532 -3.998 1.00 95.56 136 GLY A C 1
ATOM 1070 O O . GLY A 1 136 ? -1.892 11.206 -4.991 1.00 95.56 136 GLY A O 1
ATOM 1071 N N . GLY A 1 137 ? -1.104 9.296 -4.070 1.00 98.19 137 GLY A N 1
ATOM 1072 C CA . GLY A 1 137 ? -1.192 8.429 -5.246 1.00 98.19 137 GLY A CA 1
ATOM 1073 C C . GLY A 1 137 ? -2.320 7.397 -5.127 1.00 98.19 137 GLY A C 1
ATOM 1074 O O . GLY A 1 137 ? -3.165 7.487 -4.228 1.00 98.19 137 GLY A O 1
ATOM 1075 N N . THR A 1 138 ? -2.333 6.428 -6.045 1.00 98.75 138 THR A N 1
ATOM 1076 C CA . THR A 1 138 ? -3.367 5.380 -6.118 1.00 98.75 138 THR A CA 1
ATOM 1077 C C . THR A 1 138 ? -2.766 3.975 -6.099 1.00 98.75 138 THR A C 1
ATOM 1079 O O . THR A 1 138 ? -1.887 3.675 -6.898 1.00 98.75 138 THR A O 1
ATOM 1082 N N . LEU A 1 139 ? -3.279 3.108 -5.230 1.00 98.81 139 LEU A N 1
ATOM 1083 C CA . LEU A 1 139 ? -3.143 1.653 -5.325 1.00 98.81 139 LEU A CA 1
ATOM 1084 C C . LEU A 1 139 ? -4.426 1.091 -5.953 1.00 98.81 139 LEU A C 1
ATOM 1086 O O . LEU A 1 139 ? -5.525 1.423 -5.509 1.00 98.81 139 LEU A O 1
ATOM 1090 N N . SER A 1 140 ? -4.293 0.252 -6.971 1.00 98.62 140 SER A N 1
ATOM 1091 C CA . SER A 1 140 ? -5.400 -0.316 -7.749 1.00 98.62 140 SER A CA 1
ATOM 1092 C C . SER A 1 140 ? -5.147 -1.784 -8.110 1.00 98.62 140 SER A C 1
ATOM 1094 O O . SER A 1 140 ? -4.178 -2.382 -7.644 1.00 98.62 140 SER A O 1
ATOM 1096 N N . GLY A 1 141 ? -6.027 -2.364 -8.924 1.00 98.38 141 GLY A N 1
ATOM 1097 C CA . GLY A 1 141 ? -5.910 -3.737 -9.400 1.00 98.38 141 GLY A CA 1
ATOM 1098 C C . GLY A 1 141 ? -6.726 -4.759 -8.603 1.00 98.38 141 GLY A C 1
ATOM 1099 O O . GLY A 1 141 ? -7.337 -4.469 -7.564 1.00 98.38 141 GLY A O 1
ATOM 1100 N N . ALA A 1 142 ? -6.797 -5.968 -9.155 1.00 98.50 142 ALA A N 1
ATOM 1101 C CA . ALA A 1 142 ? -7.559 -7.084 -8.599 1.00 98.50 142 ALA A CA 1
ATOM 1102 C C . ALA A 1 142 ? -6.746 -7.939 -7.614 1.00 98.50 142 ALA A C 1
ATOM 1104 O O . ALA A 1 142 ? -7.345 -8.728 -6.885 1.00 98.50 142 ALA A O 1
ATOM 1105 N N . GLY A 1 143 ? -5.423 -7.763 -7.576 1.00 98.69 143 GLY A N 1
ATOM 1106 C CA . GLY A 1 143 ? -4.516 -8.514 -6.724 1.00 98.69 143 GLY A CA 1
ATOM 1107 C C . GLY A 1 143 ? -4.695 -8.195 -5.243 1.00 98.69 143 GLY A C 1
ATOM 1108 O O . GLY A 1 143 ? -4.872 -7.034 -4.832 1.00 98.69 143 GLY A O 1
ATOM 1109 N N . ASP A 1 144 ? -4.630 -9.246 -4.431 1.00 98.88 144 ASP A N 1
ATOM 1110 C CA . ASP A 1 144 ? -4.497 -9.117 -2.987 1.00 98.88 144 ASP A CA 1
ATOM 1111 C C . ASP A 1 144 ? -3.079 -8.638 -2.653 1.00 98.88 144 ASP A C 1
ATOM 1113 O O . ASP A 1 144 ? -2.097 -9.115 -3.211 1.00 98.88 144 ASP A O 1
ATOM 1117 N N . LEU A 1 145 ? -2.969 -7.675 -1.743 1.00 98.94 145 LEU A N 1
ATOM 1118 C CA . LEU A 1 145 ? -1.709 -7.095 -1.300 1.00 98.94 145 LEU A CA 1
ATOM 1119 C C . LEU A 1 145 ? -1.564 -7.297 0.205 1.00 98.94 145 LEU A C 1
ATOM 1121 O O . LEU A 1 145 ? -2.407 -6.828 0.973 1.00 98.94 145 LEU A O 1
ATOM 1125 N N . THR A 1 146 ? -0.471 -7.922 0.629 1.00 98.94 146 THR A N 1
ATOM 1126 C CA . THR A 1 146 ? -0.093 -8.007 2.045 1.00 98.94 146 THR A CA 1
ATOM 1127 C C . THR A 1 146 ? 1.036 -7.032 2.346 1.00 98.94 146 THR A C 1
ATOM 1129 O O . THR A 1 146 ? 2.025 -6.987 1.622 1.00 98.94 146 THR A O 1
ATOM 1132 N N . ILE A 1 147 ? 0.887 -6.248 3.415 1.00 98.94 147 ILE A N 1
ATOM 1133 C CA . ILE A 1 147 ? 1.921 -5.346 3.923 1.00 98.94 147 ILE A CA 1
ATOM 1134 C C . ILE A 1 147 ? 2.437 -5.908 5.243 1.00 98.94 147 ILE A C 1
ATOM 1136 O O . ILE A 1 147 ? 1.652 -6.061 6.186 1.00 98.94 147 ILE A O 1
ATOM 1140 N N . THR A 1 148 ? 3.722 -6.254 5.296 1.00 98.62 148 THR A N 1
ATOM 1141 C CA . THR A 1 148 ? 4.269 -7.106 6.366 1.00 98.62 148 THR A CA 1
ATOM 1142 C C . THR A 1 148 ? 4.941 -6.352 7.510 1.00 98.62 148 THR A C 1
ATOM 1144 O O . THR A 1 148 ? 5.065 -6.929 8.589 1.00 98.62 148 THR A O 1
ATOM 1147 N N . ASP A 1 149 ? 5.299 -5.075 7.331 1.00 98.31 149 ASP A N 1
ATOM 1148 C CA . ASP A 1 149 ? 5.894 -4.245 8.389 1.00 98.31 149 ASP A CA 1
ATOM 1149 C C . ASP A 1 149 ? 5.129 -2.931 8.614 1.00 98.31 149 ASP A C 1
ATOM 1151 O O . ASP A 1 149 ? 4.412 -2.781 9.609 1.00 98.31 149 ASP A O 1
ATOM 1155 N N . GLN A 1 150 ? 5.213 -1.976 7.684 1.00 98.62 150 GLN A N 1
ATOM 1156 C CA . GLN A 1 150 ? 4.606 -0.657 7.867 1.00 98.62 150 GLN A CA 1
ATOM 1157 C C . GLN A 1 150 ? 3.778 -0.213 6.663 1.00 98.62 150 GLN A C 1
ATOM 1159 O O . GLN A 1 150 ? 4.258 -0.139 5.536 1.00 98.62 150 GLN A O 1
ATOM 1164 N N . PHE A 1 151 ? 2.540 0.204 6.925 1.00 98.88 151 PHE A N 1
ATOM 1165 C CA . PHE A 1 151 ? 1.699 0.896 5.960 1.00 98.88 151 PHE A CA 1
ATOM 1166 C C . PHE A 1 151 ? 1.401 2.320 6.430 1.00 98.88 151 PHE A C 1
ATOM 1168 O O . PHE A 1 151 ? 0.682 2.522 7.403 1.00 98.88 151 PHE A O 1
ATOM 1175 N N . THR A 1 152 ? 1.899 3.328 5.722 1.00 98.69 152 THR A N 1
ATOM 1176 C CA . THR A 1 152 ? 1.492 4.724 5.913 1.00 98.69 152 THR A CA 1
ATOM 1177 C C . THR A 1 152 ? 0.496 5.104 4.829 1.00 98.69 152 THR A C 1
ATOM 1179 O O . THR A 1 152 ? 0.848 5.184 3.654 1.00 98.69 152 THR A O 1
ATOM 1182 N N . TRP A 1 153 ? -0.752 5.365 5.213 1.00 98.62 153 TRP A N 1
ATOM 1183 C CA . TRP A 1 153 ? -1.805 5.749 4.277 1.00 98.62 153 TRP A CA 1
ATOM 1184 C C . TRP A 1 153 ? -2.263 7.165 4.571 1.00 98.62 153 TRP A C 1
ATOM 1186 O O . TRP A 1 153 ? -2.760 7.441 5.663 1.00 98.62 153 TRP A O 1
ATOM 1196 N N . GLU A 1 154 ? -2.093 8.079 3.619 1.00 96.50 154 GLU A N 1
ATOM 1197 C CA . GLU A 1 154 ? -2.353 9.507 3.801 1.00 96.50 154 GLU A CA 1
ATOM 1198 C C . GLU A 1 154 ? -2.817 10.191 2.512 1.00 96.50 154 GLU A C 1
ATOM 1200 O O . GLU A 1 154 ? -2.536 9.756 1.398 1.00 96.50 154 GLU A O 1
ATOM 1205 N N . GL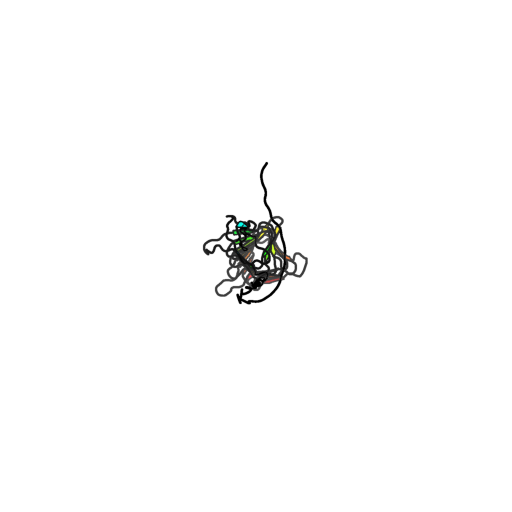Y A 1 155 ? -3.501 11.325 2.653 1.00 95.19 155 GLY A N 1
ATOM 1206 C CA . GLY A 1 155 ? -3.688 12.261 1.549 1.00 95.19 155 GLY A CA 1
ATOM 1207 C C . GLY A 1 155 ? -2.596 13.331 1.486 1.00 95.19 155 GLY A C 1
ATOM 1208 O O . GLY A 1 155 ? -1.783 13.508 2.397 1.00 95.19 155 GLY A O 1
ATOM 1209 N N . ARG A 1 156 ? -2.653 14.140 0.433 1.00 95.12 156 ARG A N 1
ATOM 1210 C CA . ARG A 1 156 ? -1.919 15.405 0.287 1.00 95.12 156 ARG A CA 1
ATOM 1211 C C . ARG A 1 156 ? -2.868 16.493 -0.250 1.00 95.12 156 ARG A C 1
ATOM 1213 O O . ARG A 1 156 ? -4.001 16.182 -0.632 1.00 95.12 156 ARG A O 1
ATOM 1220 N N . PRO A 1 157 ? -2.451 17.772 -0.305 1.00 95.12 157 PRO A N 1
ATOM 1221 C CA . PRO A 1 157 ? -3.282 18.822 -0.888 1.00 95.12 157 PRO A CA 1
ATOM 1222 C C . PRO A 1 157 ? -3.766 18.441 -2.293 1.00 95.12 157 PRO A C 1
ATOM 1224 O O . PRO A 1 157 ? -2.956 18.127 -3.162 1.00 95.12 157 PRO A O 1
ATOM 1227 N N . ASN A 1 158 ? -5.082 18.498 -2.510 1.00 92.62 158 ASN A N 1
ATOM 1228 C CA . ASN A 1 158 ? -5.749 18.197 -3.784 1.00 92.62 158 ASN A CA 1
ATOM 1229 C C . ASN A 1 158 ? -5.588 16.756 -4.309 1.00 92.62 158 ASN A C 1
ATOM 1231 O O . ASN A 1 158 ? -5.923 16.508 -5.464 1.00 92.62 158 ASN A O 1
ATOM 1235 N N . ALA A 1 159 ? -5.097 15.815 -3.499 1.00 95.56 159 ALA A N 1
ATOM 1236 C CA . ALA A 1 159 ? -4.969 14.420 -3.906 1.00 95.56 159 ALA A CA 1
ATOM 1237 C C . ALA A 1 159 ? -5.074 13.485 -2.687 1.00 95.56 159 ALA A C 1
ATOM 1239 O O . ALA A 1 159 ? -4.153 13.454 -1.864 1.00 95.56 159 ALA A O 1
ATOM 1240 N N . PRO A 1 160 ? -6.178 12.737 -2.531 1.00 95.69 160 PRO A N 1
ATOM 1241 C CA . PRO A 1 160 ? -6.276 11.731 -1.482 1.00 95.69 160 PRO A CA 1
ATOM 1242 C C . PRO A 1 160 ? -5.351 10.546 -1.776 1.00 95.69 160 PRO A C 1
ATOM 1244 O O . PRO A 1 160 ? -5.089 10.234 -2.936 1.00 95.69 160 PRO A O 1
ATOM 1247 N N . GLY A 1 161 ? -4.883 9.858 -0.736 1.00 97.62 161 GLY A N 1
ATOM 1248 C CA . GLY A 1 161 ? -4.333 8.513 -0.903 1.00 97.62 161 GLY A CA 1
ATOM 1249 C C . GLY A 1 161 ? -5.483 7.569 -1.218 1.00 97.62 161 GLY A C 1
ATOM 1250 O O . GLY A 1 161 ? -6.371 7.400 -0.376 1.00 97.62 161 GLY A O 1
ATOM 1251 N N . THR A 1 162 ? -5.492 7.000 -2.420 1.00 98.19 162 THR A N 1
ATOM 1252 C CA . THR A 1 162 ? -6.628 6.219 -2.926 1.00 98.19 162 THR A CA 1
ATOM 1253 C C . THR A 1 162 ? -6.260 4.750 -3.039 1.00 98.19 162 THR A C 1
ATOM 1255 O O . THR A 1 162 ? -5.242 4.408 -3.628 1.00 98.19 162 THR A O 1
ATOM 1258 N N . MET A 1 163 ? -7.096 3.880 -2.494 1.00 98.81 163 MET A N 1
ATOM 1259 C CA . MET A 1 163 ? -7.053 2.444 -2.731 1.00 98.81 163 MET A CA 1
ATOM 1260 C C . MET A 1 163 ? -8.332 2.039 -3.456 1.00 98.81 163 MET A C 1
ATOM 1262 O O . MET A 1 163 ? -9.423 2.274 -2.941 1.00 98.81 163 MET A O 1
ATOM 1266 N N . THR A 1 164 ? -8.205 1.442 -4.634 1.00 98.31 164 THR A N 1
ATOM 1267 C CA . THR A 1 164 ? -9.330 0.987 -5.457 1.00 98.31 164 THR A CA 1
ATOM 1268 C C . THR A 1 164 ? -9.070 -0.398 -6.057 1.00 98.31 164 THR A C 1
ATOM 1270 O O . THR A 1 164 ? -8.087 -1.057 -5.714 1.00 98.31 164 THR A O 1
ATOM 1273 N N . GLY A 1 165 ? -9.961 -0.862 -6.929 1.00 97.94 165 GLY A N 1
ATOM 1274 C CA . GLY A 1 165 ? -9.954 -2.221 -7.458 1.00 97.94 165 GLY A CA 1
ATOM 1275 C C . GLY A 1 165 ? -10.592 -3.223 -6.498 1.00 97.94 165 GLY A C 1
ATOM 1276 O O . GLY A 1 165 ? -11.027 -2.875 -5.405 1.00 97.94 165 GLY A O 1
ATOM 1277 N N . THR A 1 166 ? -10.687 -4.476 -6.932 1.00 97.69 166 THR A N 1
ATOM 1278 C CA . THR A 1 166 ? -11.434 -5.525 -6.217 1.00 97.69 166 THR A CA 1
ATOM 1279 C C . THR A 1 166 ? -10.586 -6.349 -5.253 1.00 97.69 166 THR A C 1
ATOM 1281 O O . THR A 1 166 ? -11.132 -7.220 -4.583 1.00 97.69 166 THR A O 1
ATOM 1284 N N . GLY A 1 167 ? -9.269 -6.131 -5.217 1.00 98.62 167 GLY A N 1
ATOM 1285 C CA . GLY A 1 167 ? -8.380 -6.879 -4.331 1.00 98.62 167 GLY A CA 1
ATOM 1286 C C . GLY A 1 167 ? -8.555 -6.522 -2.852 1.00 98.62 167 GLY A C 1
ATOM 1287 O O . GLY A 1 167 ? -9.283 -5.599 -2.478 1.00 98.62 167 GLY A O 1
ATOM 1288 N N . THR A 1 168 ? -7.839 -7.234 -1.992 1.00 98.94 168 THR A N 1
ATOM 1289 C CA . THR A 1 168 ? -7.764 -6.974 -0.551 1.00 98.94 168 THR A CA 1
ATOM 1290 C C . THR A 1 168 ? -6.394 -6.416 -0.190 1.00 98.94 168 THR A C 1
ATOM 1292 O O . THR A 1 168 ? -5.378 -6.998 -0.544 1.00 98.94 168 THR A O 1
ATOM 1295 N N . THR A 1 169 ? -6.324 -5.294 0.525 1.00 98.94 169 THR A N 1
ATOM 1296 C CA . THR A 1 169 ? -5.097 -4.864 1.216 1.00 98.94 169 THR A CA 1
ATOM 1297 C C . THR A 1 169 ? -5.134 -5.361 2.653 1.00 98.94 169 THR A C 1
ATOM 1299 O O . THR A 1 169 ? -6.046 -5.011 3.399 1.00 98.94 169 THR A O 1
ATOM 1302 N N . THR A 1 170 ? -4.133 -6.131 3.063 1.00 98.94 170 THR A N 1
ATOM 1303 C CA . THR A 1 170 ? -4.000 -6.655 4.425 1.00 98.94 170 THR A CA 1
ATOM 1304 C C . THR A 1 170 ? -2.773 -6.057 5.093 1.00 98.94 170 THR A C 1
ATOM 1306 O O . THR A 1 170 ? -1.665 -6.203 4.591 1.00 98.94 170 THR A O 1
ATOM 1309 N N . VAL A 1 171 ? -2.954 -5.425 6.250 1.00 98.94 171 VAL A N 1
ATOM 1310 C CA . VAL A 1 171 ? -1.854 -5.112 7.171 1.00 98.94 171 VAL A CA 1
ATOM 1311 C C . VAL A 1 171 ? -1.652 -6.334 8.056 1.00 98.94 171 VAL A C 1
ATOM 1313 O O . VAL A 1 171 ? -2.548 -6.689 8.827 1.00 98.94 171 VAL A O 1
ATOM 1316 N N . ALA A 1 172 ? -0.528 -7.025 7.863 1.00 98.88 172 ALA A N 1
ATOM 1317 C CA . ALA A 1 172 ? -0.275 -8.347 8.424 1.00 98.88 172 ALA A CA 1
ATOM 1318 C C . ALA A 1 172 ? -0.176 -8.342 9.958 1.00 98.88 172 ALA A C 1
ATOM 1320 O O . ALA A 1 172 ? 0.062 -7.314 10.589 1.00 98.88 172 ALA A O 1
ATOM 1321 N N . ALA A 1 173 ? -0.323 -9.517 10.575 1.00 98.81 173 ALA A N 1
ATOM 1322 C CA . ALA A 1 173 ? -0.097 -9.682 12.008 1.00 98.81 173 ALA A CA 1
ATOM 1323 C C . ALA A 1 173 ? 1.315 -9.189 12.389 1.00 98.81 173 ALA A C 1
ATOM 1325 O O . ALA A 1 173 ? 2.304 -9.632 11.811 1.00 98.81 173 ALA A O 1
ATOM 1326 N N . GLY A 1 174 ? 1.405 -8.281 13.362 1.00 98.56 174 GLY A N 1
ATOM 1327 C CA . GLY A 1 174 ? 2.649 -7.636 13.784 1.00 98.56 174 GLY A CA 1
ATOM 1328 C C . GLY A 1 174 ? 3.010 -6.359 13.024 1.00 98.56 174 GLY A C 1
ATOM 1329 O O . GLY A 1 174 ? 3.864 -5.620 13.508 1.00 98.56 174 GLY A O 1
ATOM 1330 N N . ALA A 1 175 ? 2.339 -6.069 11.907 1.00 98.88 175 ALA A N 1
ATOM 1331 C CA . ALA A 1 175 ? 2.540 -4.856 11.127 1.00 98.88 175 ALA A CA 1
ATOM 1332 C C . ALA A 1 175 ? 1.738 -3.666 11.686 1.00 98.88 175 ALA A C 1
ATOM 1334 O O . ALA A 1 175 ? 0.778 -3.824 12.451 1.00 98.88 175 ALA A O 1
ATOM 1335 N N . THR A 1 176 ? 2.121 -2.456 11.275 1.00 98.88 176 THR A N 1
ATOM 1336 C CA . THR A 1 176 ? 1.493 -1.198 11.706 1.00 98.88 176 THR A CA 1
ATOM 1337 C C . THR A 1 176 ? 0.868 -0.435 10.539 1.00 98.88 176 THR A C 1
ATOM 1339 O O . THR A 1 176 ? 1.516 -0.208 9.519 1.00 98.88 176 THR A O 1
ATOM 1342 N N . LEU A 1 177 ? -0.367 0.042 10.714 1.00 98.88 177 LEU A N 1
ATOM 1343 C CA . LEU A 1 177 ? -1.032 1.009 9.837 1.00 98.88 177 LEU A CA 1
ATOM 1344 C C . LEU A 1 177 ? -1.004 2.411 10.463 1.00 98.88 177 LEU A C 1
ATOM 1346 O O . LEU A 1 177 ? -1.701 2.682 11.438 1.00 98.88 177 LEU A O 1
ATOM 1350 N N . ASN A 1 178 ? -0.262 3.336 9.865 1.00 98.50 178 ASN A N 1
ATOM 1351 C CA . ASN A 1 178 ? -0.205 4.734 10.278 1.00 98.50 178 ASN A CA 1
ATOM 1352 C C . ASN A 1 178 ? -1.210 5.586 9.494 1.00 98.50 178 ASN A C 1
ATOM 1354 O O . ASN A 1 178 ? -1.104 5.760 8.277 1.00 98.50 178 ASN A O 1
ATOM 1358 N N . LEU A 1 179 ? -2.160 6.184 10.214 1.00 97.75 179 LEU A N 1
ATOM 1359 C CA . LEU A 1 179 ? -3.154 7.111 9.678 1.00 97.75 179 LEU A CA 1
ATOM 1360 C C . LEU A 1 179 ? -2.896 8.509 10.259 1.00 97.75 179 LEU A C 1
ATOM 1362 O O . LEU A 1 179 ? -3.502 8.916 11.252 1.00 97.75 179 LEU A O 1
ATOM 1366 N N . SER A 1 180 ? -1.968 9.252 9.648 1.00 94.56 180 SER A N 1
ATOM 1367 C CA . SER A 1 180 ? -1.504 10.560 10.141 1.00 94.56 180 SER A CA 1
ATOM 1368 C C . SER A 1 180 ? -1.865 11.746 9.217 1.00 94.56 180 SER A C 1
ATOM 1370 O O . SER A 1 180 ? -2.492 11.597 8.174 1.00 94.56 180 SER A O 1
ATOM 1372 N N . GLY A 1 181 ? -1.564 12.985 9.598 1.00 92.44 181 GLY A N 1
ATOM 1373 C CA . GLY A 1 181 ? -1.844 14.150 8.744 1.00 92.44 181 GLY A CA 1
ATOM 1374 C C . GLY A 1 181 ? -3.333 14.516 8.595 1.00 92.44 181 GLY A C 1
ATOM 1375 O O . GLY A 1 181 ? -4.208 14.023 9.305 1.00 92.44 181 GLY A O 1
ATOM 1376 N N . THR A 1 182 ? -3.630 15.462 7.698 1.00 94.38 182 THR A N 1
ATOM 1377 C CA . THR A 1 182 ? -4.904 16.217 7.693 1.00 94.38 182 THR A CA 1
ATOM 1378 C C . THR A 1 182 ? -5.688 16.149 6.382 1.00 94.38 182 THR A C 1
ATOM 1380 O O . THR A 1 182 ? -6.687 16.848 6.220 1.00 94.38 182 THR A O 1
ATOM 1383 N N . TYR A 1 183 ? -5.263 15.310 5.439 1.00 94.50 183 TYR A N 1
ATOM 1384 C CA . TYR A 1 183 ? -5.919 15.157 4.138 1.00 94.50 183 TYR A CA 1
ATOM 1385 C C . TYR A 1 183 ? -6.644 13.817 4.038 1.00 94.50 183 TYR A C 1
ATOM 1387 O O . TYR A 1 183 ? -6.253 12.840 4.676 1.00 94.50 183 TYR A O 1
ATOM 1395 N N . SER A 1 184 ? -7.712 13.789 3.241 1.00 92.12 184 SER A N 1
ATOM 1396 C CA . SER A 1 184 ? -8.588 12.628 3.114 1.00 92.12 184 SER A CA 1
ATOM 1397 C C . SER A 1 184 ? -7.888 11.416 2.502 1.00 92.12 184 SER A C 1
ATOM 1399 O O . SER A 1 184 ? -6.944 11.522 1.717 1.00 92.12 184 SER A O 1
ATOM 1401 N N . ARG A 1 185 ? -8.418 10.252 2.860 1.00 95.62 185 ARG A N 1
ATOM 1402 C CA . ARG A 1 185 ? -8.097 8.940 2.298 1.00 95.62 185 ARG A CA 1
ATOM 1403 C C . ARG A 1 185 ? -9.344 8.366 1.656 1.00 95.62 185 ARG A C 1
ATOM 1405 O O . ARG A 1 185 ? -10.440 8.639 2.148 1.00 95.62 185 ARG A O 1
ATOM 1412 N N . VAL A 1 186 ? -9.184 7.572 0.607 1.00 97.06 186 VAL A N 1
ATOM 1413 C CA . VAL A 1 186 ? -10.312 6.974 -0.115 1.00 97.06 186 VAL A CA 1
ATOM 1414 C C . VAL A 1 186 ? -10.073 5.482 -0.295 1.00 97.06 186 VAL A C 1
ATOM 1416 O O . VAL A 1 186 ? -9.075 5.091 -0.894 1.00 97.06 186 VAL A O 1
ATOM 1419 N N . LEU A 1 187 ? -10.983 4.663 0.225 1.00 97.88 187 LEU A N 1
ATOM 1420 C CA . LEU A 1 187 ? -11.122 3.251 -0.114 1.00 97.88 187 LEU A CA 1
ATOM 1421 C C . LEU A 1 187 ? -12.334 3.130 -1.044 1.00 97.88 187 LEU A C 1
ATOM 1423 O O . LEU A 1 187 ? -13.438 3.499 -0.652 1.00 97.88 187 LEU A O 1
ATOM 1427 N N . ASP A 1 188 ? -12.125 2.660 -2.268 1.00 97.12 188 ASP A N 1
ATOM 1428 C CA . ASP A 1 188 ? -13.113 2.684 -3.352 1.00 97.12 188 ASP A CA 1
ATOM 1429 C C . ASP A 1 188 ? -13.274 1.283 -3.961 1.00 97.12 188 ASP A C 1
ATOM 1431 O O . ASP A 1 188 ? -12.464 0.856 -4.784 1.00 97.12 188 ASP A O 1
ATOM 1435 N N . GLY A 1 189 ? -14.291 0.542 -3.511 1.00 96.56 189 GLY A N 1
ATOM 1436 C CA . GLY A 1 189 ? -14.579 -0.832 -3.948 1.00 96.56 189 GLY A CA 1
ATOM 1437 C C . GLY A 1 189 ? -13.582 -1.903 -3.481 1.00 96.56 189 GLY A C 1
ATOM 1438 O O . GLY A 1 189 ? -13.834 -3.089 -3.682 1.00 96.56 189 GLY A O 1
ATOM 1439 N N . ARG A 1 190 ? -12.484 -1.496 -2.832 1.00 98.00 190 ARG A N 1
ATOM 1440 C CA . ARG A 1 190 ? -11.435 -2.372 -2.294 1.00 98.00 190 ARG A CA 1
ATOM 1441 C C . ARG A 1 190 ? -11.714 -2.757 -0.838 1.00 98.00 190 ARG A C 1
ATOM 1443 O O . ARG A 1 190 ? -12.343 -1.994 -0.098 1.00 98.00 190 ARG A O 1
ATOM 1450 N N . ARG A 1 191 ? -11.188 -3.904 -0.400 1.00 98.75 191 ARG A N 1
ATOM 1451 C CA . ARG A 1 191 ? -11.173 -4.310 1.013 1.00 98.75 191 ARG A CA 1
ATOM 1452 C C . ARG A 1 191 ? -9.856 -3.926 1.694 1.00 98.75 191 ARG A C 1
ATOM 1454 O O . ARG A 1 191 ? -8.787 -4.142 1.131 1.00 98.75 191 ARG A O 1
ATOM 1461 N N . LEU A 1 192 ? -9.922 -3.388 2.910 1.00 98.88 192 LEU A N 1
ATOM 1462 C CA . LEU A 1 192 ? -8.789 -3.147 3.808 1.00 98.88 192 LEU A CA 1
ATOM 1463 C C . LEU A 1 192 ? -8.975 -3.964 5.092 1.00 98.88 192 LEU A C 1
ATOM 1465 O O . LEU A 1 192 ? -10.012 -3.846 5.744 1.00 98.88 192 LEU A O 1
ATOM 1469 N N . VAL A 1 193 ? -7.962 -4.739 5.477 1.00 98.94 193 VAL A N 1
ATOM 1470 C CA . VAL A 1 193 ? -7.961 -5.581 6.681 1.00 98.94 193 VAL A CA 1
ATOM 1471 C C . VAL A 1 193 ? -6.804 -5.195 7.601 1.00 98.94 193 VAL A C 1
ATOM 1473 O O . VAL A 1 193 ? -5.645 -5.216 7.192 1.00 98.94 193 VAL A O 1
ATOM 1476 N N . ILE A 1 194 ? -7.113 -4.892 8.862 1.00 98.88 194 ILE A N 1
ATOM 1477 C CA . ILE A 1 194 ? -6.141 -4.866 9.966 1.00 98.88 194 ILE A CA 1
ATOM 1478 C C . ILE A 1 194 ? -6.179 -6.254 10.607 1.00 98.88 194 ILE A C 1
ATOM 1480 O O . ILE A 1 194 ? -7.178 -6.595 11.246 1.00 98.88 194 ILE A O 1
ATOM 1484 N N . ALA A 1 195 ? -5.146 -7.070 10.394 1.00 98.88 195 ALA A N 1
ATOM 1485 C CA . ALA A 1 195 ? -5.183 -8.492 10.729 1.00 98.88 195 ALA A CA 1
ATOM 1486 C C . ALA A 1 195 ? -5.181 -8.781 12.241 1.00 98.88 195 ALA A C 1
ATOM 1488 O O . ALA A 1 195 ? -4.564 -8.078 13.046 1.00 98.88 195 ALA A O 1
ATOM 1489 N N . GLU A 1 196 ? -5.840 -9.876 12.623 1.00 98.75 196 GLU A N 1
ATOM 1490 C CA . GLU A 1 196 ? -5.738 -10.455 13.964 1.00 98.75 196 GLU A CA 1
ATOM 1491 C C . GLU A 1 196 ? -4.354 -11.078 14.223 1.00 98.75 196 GLU A C 1
ATOM 1493 O O . GLU A 1 196 ? -3.533 -11.247 13.319 1.00 98.75 196 GLU A O 1
ATOM 1498 N N . ALA A 1 197 ? -4.081 -11.435 15.479 1.00 98.25 197 ALA A N 1
ATOM 1499 C CA . ALA A 1 197 ? -2.839 -12.111 15.844 1.00 98.25 197 ALA A CA 1
ATOM 1500 C C . ALA A 1 197 ? -2.740 -13.488 15.167 1.00 98.25 197 ALA A C 1
ATOM 1502 O O . ALA A 1 197 ? -3.702 -14.254 15.163 1.00 98.25 197 ALA A O 1
ATOM 1503 N N . THR A 1 198 ? -1.557 -13.838 14.658 1.00 97.81 198 THR A N 1
ATOM 1504 C CA . THR A 1 198 ? -1.311 -15.130 14.000 1.00 97.81 198 THR A CA 1
ATOM 1505 C C . THR A 1 198 ? -0.051 -15.781 14.561 1.00 97.81 198 THR A C 1
ATOM 1507 O O . THR A 1 198 ? 1.049 -15.238 14.476 1.00 97.81 198 THR A O 1
ATOM 1510 N N . GLY A 1 199 ? -0.186 -16.981 15.131 1.00 96.56 199 GLY A N 1
ATOM 1511 C CA . GLY A 1 199 ? 0.941 -17.690 15.741 1.00 96.56 199 GLY A CA 1
ATOM 1512 C C . GLY A 1 199 ? 1.569 -16.889 16.888 1.00 96.56 199 GLY A C 1
ATOM 1513 O O . GLY A 1 199 ? 0.910 -16.623 17.890 1.00 96.56 199 GLY A O 1
ATOM 1514 N N . THR A 1 200 ? 2.852 -16.538 16.756 1.00 96.81 200 THR A N 1
ATOM 1515 C CA . THR A 1 200 ? 3.574 -15.680 17.716 1.00 96.81 200 THR A CA 1
ATOM 1516 C C . THR A 1 200 ? 3.544 -14.197 17.353 1.00 96.81 200 THR A C 1
ATOM 1518 O O . THR A 1 200 ? 3.968 -13.382 18.170 1.00 96.81 200 THR A O 1
ATOM 1521 N N . ALA A 1 201 ? 3.091 -13.841 16.147 1.00 97.94 201 ALA A N 1
ATOM 1522 C CA . ALA A 1 201 ? 2.954 -12.449 15.747 1.00 97.94 201 ALA A CA 1
ATOM 1523 C C . ALA A 1 201 ? 1.734 -11.839 16.460 1.00 97.94 201 ALA A C 1
ATOM 1525 O O . ALA A 1 201 ? 0.662 -12.459 16.466 1.00 97.94 201 ALA A O 1
ATOM 1526 N N . PRO A 1 202 ? 1.871 -10.657 17.088 1.00 98.44 202 PRO A N 1
ATOM 1527 C CA . PRO A 1 202 ? 0.732 -9.979 17.688 1.00 98.44 202 PRO A CA 1
ATOM 1528 C C . PRO A 1 202 ? -0.258 -9.540 16.603 1.00 98.44 202 PRO A C 1
ATOM 1530 O O . PRO A 1 202 ? 0.012 -9.637 15.409 1.00 98.44 202 PRO A O 1
ATOM 1533 N N . ALA A 1 203 ? -1.431 -9.066 17.012 1.00 98.62 203 ALA A N 1
ATOM 1534 C CA . ALA A 1 203 ? -2.360 -8.443 16.078 1.00 98.62 203 ALA A CA 1
ATOM 1535 C C . ALA A 1 203 ? -1.711 -7.232 15.391 1.00 98.62 203 ALA A C 1
ATOM 1537 O O . ALA A 1 203 ? -0.854 -6.577 15.986 1.00 98.62 203 ALA A O 1
ATOM 1538 N N . ALA A 1 204 ? -2.142 -6.929 14.168 1.00 98.88 204 ALA A N 1
ATOM 1539 C CA . ALA A 1 204 ? -1.788 -5.678 13.514 1.00 98.88 204 ALA A CA 1
ATOM 1540 C C . ALA A 1 204 ? -2.318 -4.483 14.325 1.00 98.88 204 ALA A C 1
ATOM 1542 O O . ALA A 1 204 ? -3.382 -4.574 14.953 1.00 98.88 204 ALA A O 1
ATOM 1543 N N . GLU A 1 205 ? -1.603 -3.361 14.295 1.00 98.75 205 GLU A N 1
ATOM 1544 C CA . GLU A 1 205 ? -2.000 -2.131 14.987 1.00 98.75 205 GLU A CA 1
ATOM 1545 C C . GLU A 1 205 ? -2.209 -0.991 13.987 1.00 98.75 205 GLU A C 1
ATOM 1547 O O . GLU A 1 205 ? -1.288 -0.572 13.294 1.00 98.75 205 GLU A O 1
ATOM 1552 N N . ALA A 1 206 ? -3.429 -0.466 13.907 1.00 98.62 206 ALA A N 1
ATOM 1553 C CA . ALA A 1 206 ? -3.727 0.772 13.208 1.00 98.62 206 ALA A CA 1
ATOM 1554 C C . ALA A 1 206 ? -3.775 1.936 14.193 1.00 98.62 206 ALA A C 1
ATOM 1556 O O . ALA A 1 206 ? -4.545 1.908 15.152 1.00 98.62 206 ALA A O 1
ATOM 1557 N N . ILE A 1 207 ? -2.987 2.974 13.929 1.00 98.06 207 ILE A N 1
ATOM 1558 C CA . ILE A 1 207 ? -2.847 4.150 14.784 1.00 98.06 207 ILE A CA 1
ATOM 1559 C C . ILE A 1 207 ? -3.344 5.373 14.015 1.00 98.06 207 ILE A C 1
ATOM 1561 O O . ILE A 1 207 ? -2.733 5.805 13.032 1.00 98.06 207 ILE A O 1
ATOM 1565 N N . TRP A 1 208 ? -4.448 5.961 14.475 1.00 97.50 208 TRP A N 1
ATOM 1566 C CA . TRP A 1 208 ? -5.042 7.153 13.876 1.00 97.50 208 TRP A CA 1
ATOM 1567 C C . TRP A 1 208 ? -4.768 8.401 14.699 1.00 97.50 208 TRP A C 1
ATOM 1569 O O . TRP A 1 208 ? -5.526 8.779 15.591 1.00 97.50 208 TRP A O 1
ATOM 1579 N N . THR A 1 209 ? -3.679 9.077 14.346 1.00 96.19 209 THR A N 1
ATOM 1580 C CA . THR A 1 209 ? -3.274 10.357 14.944 1.00 96.19 209 THR A CA 1
ATOM 1581 C C . THR A 1 209 ? -3.668 11.567 14.095 1.00 96.19 209 THR A C 1
ATOM 1583 O O . THR A 1 209 ? -3.719 12.688 14.596 1.00 96.19 209 THR A O 1
ATOM 1586 N N . GLY A 1 210 ? -3.947 11.363 12.804 1.00 92.62 210 GLY A N 1
ATOM 1587 C CA . GLY A 1 210 ? -4.321 12.418 11.865 1.00 92.62 210 GLY A CA 1
ATOM 1588 C C . GLY A 1 210 ? -5.691 13.046 12.138 1.00 92.62 210 GLY A C 1
ATOM 1589 O O . GLY A 1 210 ? -6.541 12.470 12.804 1.00 92.62 210 GLY A O 1
ATOM 1590 N N . SER A 1 211 ? -5.945 14.226 11.576 1.00 91.88 211 SER A N 1
ATOM 1591 C CA . SER A 1 211 ? -7.228 14.944 11.672 1.00 91.88 211 SER A CA 1
ATOM 1592 C C . SER A 1 211 ? -7.873 15.040 10.292 1.00 91.88 211 SER A C 1
ATOM 1594 O O . SER A 1 211 ? -7.806 16.071 9.625 1.00 91.88 211 SER A O 1
ATOM 1596 N N . SER A 1 212 ? -8.397 13.918 9.806 1.00 90.94 212 SER A N 1
ATOM 1597 C CA . SER A 1 212 ? -9.019 13.809 8.482 1.00 90.94 212 SER A CA 1
ATOM 1598 C C . SER A 1 212 ? -9.955 12.610 8.410 1.00 90.94 212 SER A C 1
ATOM 1600 O O . SER A 1 212 ? -10.042 11.828 9.354 1.00 90.94 212 SER A O 1
ATOM 1602 N N . ASN A 1 213 ? -10.655 12.476 7.284 1.00 91.44 213 ASN A N 1
ATOM 1603 C CA . ASN A 1 213 ? -11.640 11.423 7.075 1.00 91.44 213 ASN A CA 1
ATOM 1604 C C . ASN A 1 213 ? -11.053 10.253 6.275 1.00 91.44 213 ASN A C 1
ATOM 1606 O O . ASN A 1 213 ? -10.209 10.451 5.391 1.00 91.44 213 ASN A O 1
ATOM 1610 N N . ILE A 1 214 ? -11.572 9.057 6.546 1.00 95.31 214 ILE A N 1
ATOM 1611 C CA . ILE A 1 214 ? -11.508 7.913 5.635 1.00 95.31 214 ILE A CA 1
ATOM 1612 C C . ILE A 1 214 ? -12.849 7.846 4.905 1.00 95.31 214 ILE A C 1
ATOM 1614 O O . ILE A 1 214 ? -13.895 7.695 5.537 1.00 95.31 214 ILE A O 1
ATOM 1618 N N . MET A 1 215 ? -12.809 7.973 3.582 1.00 95.38 215 MET A N 1
ATOM 1619 C CA . MET A 1 215 ? -13.968 7.817 2.709 1.00 95.38 215 MET A CA 1
ATOM 1620 C C . MET A 1 215 ? -14.048 6.366 2.241 1.00 95.38 215 MET A C 1
ATOM 1622 O O . MET A 1 215 ? -13.056 5.831 1.750 1.00 95.38 215 MET A O 1
ATOM 1626 N N . LEU A 1 216 ? -15.210 5.740 2.408 1.00 96.56 216 LEU A N 1
ATOM 1627 C CA . LEU A 1 216 ? -15.511 4.395 1.935 1.00 96.56 216 LEU A CA 1
ATOM 1628 C C . LEU A 1 216 ? -16.562 4.475 0.824 1.00 96.56 216 LEU A C 1
ATOM 1630 O O . LEU A 1 216 ? -17.745 4.699 1.098 1.00 96.56 216 LEU A O 1
ATOM 1634 N N . ASP A 1 217 ? -16.167 4.207 -0.412 1.00 95.50 217 ASP A N 1
ATOM 1635 C CA . ASP A 1 217 ? -17.005 4.358 -1.602 1.00 95.50 217 ASP A CA 1
ATOM 1636 C C . ASP A 1 217 ? -17.180 3.038 -2.361 1.00 95.50 217 ASP A C 1
ATOM 1638 O O . ASP A 1 217 ? -16.408 2.095 -2.197 1.00 95.50 217 ASP A O 1
ATOM 1642 N N . ASN A 1 218 ? -18.242 2.965 -3.169 1.00 95.25 218 ASN A N 1
ATOM 1643 C CA . ASN A 1 218 ? -18.511 1.880 -4.119 1.00 95.25 218 ASN A CA 1
ATOM 1644 C C . ASN A 1 218 ? -18.399 0.449 -3.555 1.00 95.25 218 ASN A C 1
ATOM 1646 O O . ASN A 1 218 ? -17.949 -0.460 -4.247 1.00 95.25 218 ASN A O 1
ATOM 1650 N N . GLY A 1 219 ? -18.876 0.223 -2.329 1.00 95.25 219 GLY A N 1
ATOM 1651 C CA . GLY A 1 219 ? -18.858 -1.100 -1.700 1.00 95.25 219 GLY A CA 1
ATOM 1652 C C . GLY A 1 219 ? -17.536 -1.447 -1.022 1.00 95.25 219 GLY A C 1
ATOM 1653 O O . GLY A 1 219 ? -17.276 -2.619 -0.787 1.00 95.25 219 GLY A O 1
ATOM 1654 N N . ALA A 1 220 ? -16.711 -0.446 -0.710 1.00 97.38 220 ALA A N 1
ATOM 1655 C CA . ALA A 1 220 ? -15.496 -0.627 0.068 1.00 97.38 220 ALA A CA 1
ATOM 1656 C C . ALA A 1 220 ? -15.762 -1.314 1.417 1.00 97.38 220 ALA A C 1
ATOM 1658 O O . ALA A 1 220 ? -16.742 -1.021 2.111 1.00 97.38 220 ALA A O 1
ATOM 1659 N N . GLU A 1 221 ? -14.836 -2.175 1.824 1.00 97.75 221 GLU A N 1
ATOM 1660 C CA . GLU A 1 221 ? -14.914 -2.922 3.077 1.00 97.75 221 GLU A CA 1
ATOM 1661 C C . GLU A 1 221 ? -13.704 -2.586 3.949 1.00 97.75 221 GLU A C 1
ATOM 1663 O O . GLU A 1 221 ? -12.567 -2.819 3.554 1.00 97.75 221 GLU A O 1
ATOM 1668 N N . PHE A 1 222 ? -13.926 -2.046 5.144 1.00 98.44 222 PHE A N 1
ATOM 1669 C CA . PHE A 1 222 ? -12.867 -1.820 6.123 1.00 98.44 222 PHE A CA 1
ATOM 1670 C C . PHE A 1 222 ? -13.099 -2.715 7.345 1.00 98.44 222 PHE A C 1
ATOM 1672 O O . PHE A 1 222 ? -14.024 -2.503 8.128 1.00 98.44 222 PHE A O 1
ATOM 1679 N N . GLU A 1 223 ? -12.237 -3.712 7.513 1.00 98.69 223 GLU A N 1
ATOM 1680 C CA . GLU A 1 223 ? -12.265 -4.659 8.616 1.00 98.69 223 GLU A CA 1
ATOM 1681 C C . GLU A 1 223 ? -11.129 -4.419 9.615 1.00 98.69 223 GLU A C 1
ATOM 1683 O O . GLU A 1 223 ? -9.947 -4.450 9.270 1.00 98.69 223 GLU A O 1
ATOM 1688 N N . ASN A 1 224 ? -11.493 -4.246 10.884 1.00 98.81 224 ASN A N 1
ATOM 1689 C CA . ASN A 1 224 ? -10.569 -4.313 12.004 1.00 98.81 224 ASN A CA 1
ATOM 1690 C C . ASN A 1 224 ? -10.707 -5.649 12.749 1.00 98.81 224 ASN A C 1
ATOM 1692 O O . ASN A 1 224 ? -11.624 -5.816 13.560 1.00 98.81 224 ASN A O 1
ATOM 1696 N N . ALA A 1 225 ? -9.776 -6.572 12.504 1.00 98.75 225 ALA A N 1
ATOM 1697 C CA . ALA A 1 225 ? -9.599 -7.802 13.278 1.00 98.75 225 ALA A CA 1
ATOM 1698 C C . ALA A 1 225 ? -8.446 -7.694 14.299 1.00 98.75 225 ALA A C 1
ATOM 1700 O O . ALA A 1 225 ? -8.384 -8.471 15.252 1.00 98.75 225 ALA A O 1
ATOM 1701 N N . GLY A 1 226 ? -7.563 -6.705 14.134 1.00 98.81 226 GLY A N 1
ATOM 1702 C CA . GLY A 1 226 ? -6.466 -6.402 15.045 1.00 98.81 226 GLY A CA 1
ATOM 1703 C C . GLY A 1 226 ? -6.804 -5.336 16.089 1.00 98.81 226 GLY A C 1
ATOM 1704 O O . GLY A 1 226 ? -7.819 -5.418 16.782 1.00 98.81 226 GLY A O 1
ATOM 1705 N N . THR A 1 227 ? -5.920 -4.352 16.253 1.00 98.75 227 THR A N 1
ATOM 1706 C CA . THR A 1 227 ? -6.154 -3.171 17.097 1.00 98.75 227 THR A CA 1
ATOM 1707 C C . THR A 1 227 ? -6.295 -1.937 16.224 1.00 98.75 227 THR A C 1
ATOM 1709 O O . THR A 1 227 ? -5.440 -1.676 15.388 1.00 98.75 227 THR A O 1
ATOM 1712 N N . PHE A 1 228 ? -7.331 -1.143 16.466 1.00 98.50 228 PHE A N 1
ATOM 1713 C CA . PHE A 1 228 ? -7.509 0.172 15.876 1.00 98.50 228 PHE A CA 1
ATOM 1714 C C . PHE A 1 228 ? -7.603 1.207 16.998 1.00 98.50 228 PHE A C 1
ATOM 1716 O O . PHE A 1 228 ? -8.566 1.221 17.764 1.00 98.50 228 PHE A O 1
ATOM 1723 N N . ASP A 1 229 ? -6.559 2.019 17.115 1.00 98.00 229 ASP A N 1
ATOM 1724 C CA . ASP A 1 229 ? -6.364 3.038 18.140 1.00 98.00 229 ASP A CA 1
ATOM 1725 C C . ASP A 1 229 ? -6.612 4.429 17.542 1.00 98.00 229 ASP A C 1
ATOM 1727 O O . ASP A 1 229 ? -5.847 4.906 16.694 1.00 98.00 229 ASP A O 1
ATOM 1731 N N . ILE A 1 230 ? -7.710 5.066 17.946 1.00 97.06 230 ILE A N 1
ATOM 1732 C CA . ILE A 1 230 ? -8.126 6.380 17.461 1.00 97.06 230 ILE A CA 1
ATOM 1733 C C . ILE A 1 230 ? -7.719 7.442 18.484 1.00 97.06 230 ILE A C 1
ATOM 1735 O O . ILE A 1 230 ? -8.370 7.652 19.503 1.00 97.06 230 ILE A O 1
ATOM 1739 N N . GLN A 1 231 ? -6.656 8.181 18.169 1.00 95.62 231 GLN A N 1
ATOM 1740 C CA . GLN A 1 231 ? -6.032 9.152 19.076 1.00 95.62 231 GLN A CA 1
ATOM 1741 C C . GLN A 1 231 ? -6.395 10.611 18.758 1.00 95.62 231 GLN A C 1
ATOM 1743 O O . GLN A 1 231 ? -5.927 11.532 19.427 1.00 95.62 231 GLN A O 1
ATOM 1748 N N . SER A 1 232 ? -7.210 10.845 17.726 1.00 90.44 232 SER A N 1
ATOM 1749 C CA . SER A 1 232 ? -7.583 12.177 17.242 1.00 90.44 232 SER A CA 1
ATOM 1750 C C . SER A 1 232 ? -9.083 12.428 17.364 1.00 90.44 232 SER A C 1
ATOM 1752 O O . SER A 1 232 ? -9.903 11.635 16.905 1.00 90.44 232 SER A O 1
ATOM 1754 N N . GLU A 1 233 ? -9.444 13.588 17.919 1.00 83.44 233 GLU A N 1
ATOM 1755 C CA . GLU A 1 233 ? -10.837 14.017 18.128 1.00 83.44 233 GLU A CA 1
ATOM 1756 C C . GLU A 1 233 ? -11.526 14.530 16.844 1.00 83.44 233 GLU A C 1
ATOM 1758 O O . GLU A 1 233 ? -12.721 14.818 16.850 1.00 83.44 233 GLU A O 1
ATOM 1763 N N . TYR A 1 234 ? -10.786 14.646 15.734 1.00 86.50 234 TYR A N 1
ATOM 1764 C CA . TYR A 1 234 ? -11.264 15.195 14.457 1.00 86.50 234 TYR A CA 1
ATOM 1765 C C . TYR A 1 234 ? -11.132 14.178 13.319 1.00 86.50 234 TYR A C 1
ATOM 1767 O O . TYR A 1 234 ? -10.528 14.457 12.280 1.00 86.50 234 TYR A O 1
ATOM 1775 N N . THR A 1 235 ? -11.673 12.980 13.532 1.00 87.50 235 THR A N 1
ATOM 1776 C CA . THR A 1 235 ? -11.619 11.868 12.576 1.00 87.50 235 THR A CA 1
ATOM 1777 C C . THR A 1 235 ? -12.996 11.271 12.353 1.00 87.50 235 THR A C 1
ATOM 1779 O O . THR A 1 235 ? -13.824 11.213 13.260 1.00 87.50 235 THR A O 1
ATOM 1782 N N . THR A 1 236 ? -13.268 10.847 11.119 1.00 90.50 236 THR A N 1
ATOM 1783 C CA . THR A 1 236 ? -14.501 10.124 10.793 1.00 90.50 236 THR A CA 1
ATOM 1784 C C . THR A 1 236 ? -14.251 9.089 9.703 1.00 90.50 236 THR A C 1
ATOM 1786 O O . THR A 1 236 ? -13.458 9.313 8.788 1.00 90.50 236 THR A O 1
ATOM 1789 N N . ILE A 1 237 ? -14.965 7.967 9.785 1.00 92.69 237 ILE A N 1
ATOM 1790 C CA . ILE A 1 237 ? -15.130 7.024 8.676 1.00 92.69 237 ILE A CA 1
ATOM 1791 C C . ILE A 1 237 ? -16.494 7.318 8.061 1.00 92.69 237 ILE A C 1
ATOM 1793 O O . ILE A 1 237 ? -17.505 7.314 8.766 1.00 92.69 237 ILE A O 1
ATOM 1797 N N . GLN A 1 238 ? -16.522 7.635 6.772 1.00 91.38 238 GLN A N 1
ATOM 1798 C CA . GLN A 1 238 ? -17.720 8.117 6.095 1.00 91.38 238 GLN A CA 1
ATOM 1799 C C . GLN A 1 238 ? -17.940 7.361 4.796 1.00 91.38 238 GLN A C 1
ATOM 1801 O O . GLN A 1 238 ? -16.999 7.084 4.065 1.00 91.38 238 GLN A O 1
ATOM 1806 N N . HIS A 1 239 ? -19.200 7.089 4.478 1.00 85.62 239 HIS A N 1
ATOM 1807 C CA . HIS A 1 239 ? -19.578 6.717 3.124 1.00 85.62 239 HIS A CA 1
ATOM 1808 C C . HIS A 1 239 ? -19.746 7.993 2.287 1.00 85.62 239 HIS A C 1
ATOM 1810 O O . HIS A 1 239 ? -20.492 8.885 2.699 1.00 85.62 239 HIS A O 1
ATOM 1816 N N . GLY A 1 240 ? -19.082 8.100 1.130 1.00 73.06 240 GLY A N 1
ATOM 1817 C CA . GLY A 1 240 ? -19.114 9.298 0.279 1.00 73.06 240 GLY A CA 1
ATOM 1818 C C . GLY A 1 240 ? -20.436 9.537 -0.452 1.00 73.06 240 GLY A C 1
ATOM 1819 O O . GLY A 1 240 ? -20.584 10.545 -1.143 1.00 73.06 240 GLY A O 1
ATOM 1820 N N . GLY A 1 241 ? -21.428 8.663 -0.255 1.00 68.75 241 GLY A N 1
ATOM 1821 C CA . GLY A 1 241 ? -22.817 8.883 -0.659 1.00 68.75 241 GLY A CA 1
ATOM 1822 C C . GLY A 1 241 ? -23.168 8.401 -2.066 1.00 68.75 241 GLY A C 1
ATOM 1823 O O . GLY A 1 241 ? -24.293 8.634 -2.503 1.00 68.75 241 GLY A O 1
ATOM 1824 N N . ASN A 1 242 ? -22.246 7.726 -2.761 1.00 70.25 242 ASN A N 1
ATOM 1825 C CA . ASN A 1 242 ? -22.459 7.140 -4.083 1.00 70.25 242 ASN A CA 1
ATOM 1826 C C . ASN A 1 242 ? -21.989 5.675 -4.124 1.00 70.25 242 ASN A C 1
ATOM 1828 O O . ASN A 1 242 ? -21.053 5.290 -3.424 1.00 70.25 242 ASN A O 1
ATOM 1832 N N . GLY A 1 243 ? -22.613 4.880 -5.000 1.00 84.94 243 GLY A N 1
ATOM 1833 C CA . GLY A 1 243 ? -22.208 3.500 -5.272 1.00 84.94 243 GLY A CA 1
ATOM 1834 C C . GLY A 1 243 ? -22.842 2.451 -4.359 1.00 84.94 243 GLY A C 1
ATOM 1835 O O . GLY A 1 243 ? -23.856 2.695 -3.705 1.00 84.94 243 GLY A O 1
ATOM 1836 N N . ALA A 1 244 ? -22.266 1.247 -4.369 1.00 90.94 244 ALA A N 1
ATOM 1837 C CA . ALA A 1 244 ? -22.654 0.182 -3.449 1.00 90.94 244 ALA A CA 1
ATOM 1838 C C . ALA A 1 244 ? -22.370 0.585 -1.990 1.00 90.94 244 ALA A C 1
ATOM 1840 O O . ALA A 1 244 ? -21.485 1.394 -1.711 1.00 90.94 244 ALA A O 1
ATOM 1841 N N . VAL A 1 245 ? -23.149 0.029 -1.058 1.00 92.00 245 VAL A N 1
ATOM 1842 C CA . VAL A 1 245 ? -23.018 0.331 0.372 1.00 92.00 245 VAL A CA 1
ATOM 1843 C C . VAL A 1 245 ? -21.699 -0.225 0.889 1.00 92.00 245 VAL A C 1
ATOM 1845 O O . VAL A 1 245 ? -21.462 -1.426 0.801 1.00 92.00 245 VAL A O 1
ATOM 1848 N N . SER A 1 246 ? -20.883 0.652 1.457 1.00 95.12 246 SER A N 1
ATOM 1849 C CA . SER A 1 246 ? -19.622 0.294 2.098 1.00 95.12 246 SER A CA 1
ATOM 1850 C C . SER A 1 246 ? -19.837 -0.193 3.531 1.00 95.12 246 SER A C 1
ATOM 1852 O O . SER A 1 246 ? -20.799 0.208 4.196 1.00 95.12 246 SER A O 1
ATOM 1854 N N . THR A 1 247 ? -18.926 -1.019 4.040 1.00 95.62 247 THR A N 1
ATOM 1855 C CA . THR A 1 247 ? -19.015 -1.581 5.393 1.00 95.62 247 THR A CA 1
ATOM 1856 C C . THR A 1 247 ? -17.766 -1.305 6.210 1.00 95.62 247 THR A C 1
ATOM 1858 O O . THR A 1 247 ? -16.649 -1.445 5.722 1.00 95.62 247 THR A O 1
ATOM 1861 N N . PHE A 1 248 ? -17.966 -0.985 7.487 1.00 96.88 248 PHE A N 1
ATOM 1862 C CA . PHE A 1 248 ? -16.928 -1.066 8.505 1.00 96.88 248 PHE A CA 1
ATOM 1863 C C . PHE A 1 248 ? -17.297 -2.173 9.495 1.00 96.88 248 PHE A C 1
ATOM 1865 O O . PHE A 1 248 ? -18.403 -2.159 10.045 1.00 96.88 248 PHE A O 1
ATOM 1872 N N . SER A 1 249 ? -16.393 -3.121 9.726 1.00 97.88 249 SER A N 1
ATOM 1873 C CA . SER A 1 249 ? -16.578 -4.222 10.674 1.00 97.88 249 SER A CA 1
ATOM 1874 C C . SER A 1 249 ? -15.443 -4.263 11.683 1.00 97.88 249 SER A C 1
ATOM 1876 O O . SER A 1 249 ? -14.279 -4.100 11.337 1.00 97.88 249 SER A O 1
ATOM 1878 N N . ASN A 1 250 ? -15.782 -4.522 12.943 1.00 98.25 250 ASN A N 1
ATOM 1879 C CA . ASN A 1 250 ? -14.810 -4.645 14.020 1.00 98.25 250 ASN A CA 1
ATOM 1880 C C . ASN A 1 250 ? -15.009 -5.970 14.759 1.00 98.25 250 ASN A C 1
ATOM 1882 O O . ASN A 1 250 ? -15.979 -6.120 15.506 1.00 98.25 250 ASN A O 1
ATOM 1886 N N . THR A 1 251 ? -14.080 -6.901 14.573 1.00 98.38 251 THR A N 1
ATOM 1887 C CA . THR A 1 251 ? -13.967 -8.158 15.332 1.00 98.38 251 THR A CA 1
ATOM 1888 C C . THR A 1 251 ? -12.821 -8.111 16.347 1.00 98.38 251 THR A C 1
ATOM 1890 O O . THR A 1 251 ? -12.833 -8.883 17.304 1.00 98.38 251 THR A O 1
ATOM 1893 N N . GLY A 1 252 ? 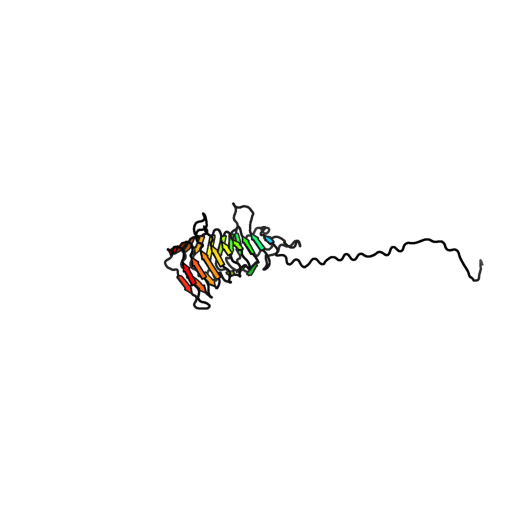-11.881 -7.174 16.176 1.00 98.31 252 GLY A N 1
ATOM 1894 C CA . GLY A 1 252 ? -10.770 -6.907 17.083 1.00 98.31 252 GLY A CA 1
ATOM 1895 C C . GLY A 1 252 ? -11.057 -5.821 18.127 1.00 98.31 252 GLY A C 1
ATOM 1896 O O . GLY A 1 252 ? -12.188 -5.623 18.583 1.00 98.31 252 GLY A O 1
ATOM 1897 N N . THR A 1 253 ? -10.007 -5.099 18.519 1.00 98.56 253 THR A N 1
ATOM 1898 C CA . THR A 1 253 ? -10.068 -4.004 19.497 1.00 98.56 253 THR A CA 1
ATOM 1899 C C . THR A 1 253 ? -10.204 -2.661 18.795 1.00 98.56 253 THR A C 1
ATOM 1901 O O . THR A 1 253 ? -9.376 -2.324 17.956 1.00 98.56 253 THR A O 1
ATOM 1904 N N . LEU A 1 254 ? -11.198 -1.873 19.200 1.00 97.56 254 LEU A N 1
ATOM 1905 C CA . LEU A 1 254 ? -11.341 -0.461 18.849 1.00 97.56 254 LEU A CA 1
ATOM 1906 C C . LEU A 1 254 ? -11.224 0.358 20.138 1.00 97.56 254 LEU A C 1
ATOM 1908 O O . LEU A 1 254 ? -11.968 0.080 21.086 1.00 97.56 254 LEU A O 1
ATOM 1912 N N . ARG A 1 255 ? -10.296 1.316 20.197 1.00 95.44 255 ARG A N 1
ATOM 1913 C CA . ARG A 1 255 ? -10.062 2.149 21.386 1.00 95.44 255 ARG A CA 1
ATOM 1914 C C . ARG A 1 255 ? -9.773 3.601 21.044 1.00 95.44 255 ARG A C 1
ATOM 1916 O O . ARG A 1 255 ? -9.271 3.840 19.925 1.00 95.44 255 ARG A O 1
#

pLDDT: mean 85.79, std 20.82, range [32.12, 98.94]

Radius of gyration: 35.37 Å; chains: 1; bounding box: 79×68×123 Å

Sequence (255 aa):
MSAMPRLNHWLKSRRQRRADRRRMRETRSRRRRTLFEQLEDRTLLAIVWWDGGAGTSNWDDAANWIDVDGDGLDDLPGLNDDVIINDGDANTTFTVNISGGTHGVNTLDCHEQLDVSGGSVDIADTSEITSLTLRGGTLSGAGDLTITDQFTWEGRPNAPGTMTGTGTTTVAAGATLNLSGTYSRVLDGRRLVIAEATGTAPAAEAIWTGSSNIMLDNGAEFENAGTFDIQSEYTTIQHGGNGAVSTFSNTGTLR